Protein AF-A0A147J3V3-F1 (afdb_monomer_lite)

Organism: NCBI:txid33051

Structure (mmCIF, N/CA/C/O backbone):
data_AF-A0A147J3V3-F1
#
_entry.id   AF-A0A147J3V3-F1
#
loop_
_atom_site.group_PDB
_atom_site.id
_atom_site.type_symbol
_atom_site.label_atom_id
_atom_site.label_alt_id
_atom_site.label_comp_id
_atom_site.label_asym_id
_atom_site.label_entity_id
_atom_site.label_seq_id
_atom_site.pdbx_PDB_ins_code
_atom_site.Cartn_x
_atom_site.Cartn_y
_atom_site.Cartn_z
_atom_site.occupancy
_atom_site.B_iso_or_equiv
_atom_site.auth_seq_id
_atom_site.auth_comp_id
_atom_site.auth_asym_id
_atom_site.auth_atom_id
_atom_site.pdbx_PDB_model_num
ATOM 1 N N . ARG A 1 1 ? 21.526 4.584 4.821 1.00 55.31 1 ARG A N 1
ATOM 2 C CA . ARG A 1 1 ? 20.528 4.905 5.874 1.00 55.31 1 ARG A CA 1
ATOM 3 C C . ARG A 1 1 ? 19.419 3.866 5.780 1.00 55.31 1 ARG A C 1
ATOM 5 O O . ARG A 1 1 ? 19.030 3.555 4.663 1.00 55.31 1 ARG A O 1
ATOM 12 N N . GLY A 1 2 ? 19.002 3.272 6.900 1.00 77.06 2 GLY A N 1
ATOM 13 C CA . GLY A 1 2 ? 17.952 2.247 6.913 1.00 77.06 2 GLY A CA 1
ATOM 14 C C . GLY A 1 2 ? 16.556 2.824 6.667 1.00 77.06 2 GLY A C 1
ATOM 15 O O . GLY A 1 2 ? 16.383 4.042 6.602 1.00 77.06 2 GLY A O 1
ATOM 16 N N . LYS A 1 3 ? 15.570 1.935 6.540 1.00 84.56 3 LYS A N 1
ATOM 17 C CA . LYS A 1 3 ? 14.151 2.286 6.442 1.00 84.56 3 LYS A CA 1
ATOM 18 C C . LYS A 1 3 ? 13.691 3.024 7.711 1.00 84.56 3 LYS A C 1
ATOM 20 O O . LYS A 1 3 ? 13.882 2.474 8.796 1.00 84.56 3 LYS A O 1
ATOM 25 N N . PRO A 1 4 ? 13.110 4.236 7.613 1.00 90.75 4 PRO A N 1
ATOM 26 C CA . PRO A 1 4 ? 12.538 4.922 8.766 1.00 90.75 4 PRO A CA 1
ATOM 27 C C . PRO A 1 4 ? 11.414 4.094 9.396 1.00 90.75 4 PRO A C 1
ATOM 29 O O . PRO A 1 4 ? 10.692 3.382 8.697 1.00 90.75 4 PRO A O 1
ATOM 32 N N . ALA A 1 5 ? 11.254 4.203 10.712 1.00 92.31 5 ALA A N 1
ATOM 33 C CA . ALA A 1 5 ? 10.098 3.654 11.412 1.00 92.31 5 ALA A CA 1
ATOM 34 C C . ALA A 1 5 ? 8.903 4.615 11.303 1.00 92.31 5 ALA A C 1
ATOM 36 O O . ALA A 1 5 ? 9.095 5.829 11.205 1.00 92.31 5 ALA A O 1
ATOM 37 N N . PHE A 1 6 ? 7.672 4.097 11.379 1.00 96.38 6 PHE A N 1
ATOM 38 C CA . PHE A 1 6 ? 6.506 4.964 11.577 1.00 96.38 6 PHE A CA 1
ATOM 39 C C . PHE A 1 6 ? 6.550 5.619 12.959 1.00 96.38 6 PHE A C 1
ATOM 41 O O . PHE A 1 6 ? 6.249 6.802 13.079 1.00 96.38 6 PHE A O 1
ATOM 48 N N . GLY A 1 7 ? 6.955 4.882 13.999 1.00 96.06 7 GLY A N 1
ATOM 49 C CA . GLY A 1 7 ? 7.097 5.437 15.350 1.00 96.06 7 GLY A CA 1
ATOM 50 C C . GLY A 1 7 ? 5.782 5.984 15.917 1.00 96.06 7 GLY A C 1
ATOM 51 O O . GLY A 1 7 ? 5.792 6.967 16.653 1.00 96.06 7 GLY A O 1
ATOM 52 N N . LEU A 1 8 ? 4.653 5.389 15.525 1.00 97.56 8 LEU A N 1
ATOM 53 C CA . LEU A 1 8 ? 3.316 5.731 16.006 1.00 97.56 8 LEU A CA 1
ATOM 54 C C . LEU A 1 8 ? 2.955 4.766 17.132 1.00 97.56 8 LEU A C 1
ATOM 56 O O . LEU A 1 8 ? 2.393 3.707 16.882 1.00 97.56 8 LEU A O 1
ATOM 60 N N . THR A 1 9 ? 3.342 5.107 18.359 1.00 97.81 9 THR A N 1
ATOM 61 C CA . THR A 1 9 ? 3.128 4.254 19.543 1.00 97.81 9 THR A CA 1
ATOM 62 C C . THR A 1 9 ? 1.826 4.555 20.278 1.00 97.81 9 THR A C 1
ATOM 64 O O . THR A 1 9 ? 1.444 3.812 21.178 1.00 97.81 9 THR A O 1
ATOM 67 N N . LYS A 1 10 ? 1.143 5.646 19.914 1.00 97.81 10 LYS A N 1
ATOM 68 C CA . LYS A 1 10 ? -0.110 6.084 20.528 1.00 97.81 10 LYS A CA 1
ATOM 69 C C . LYS A 1 10 ? -0.934 6.980 19.609 1.00 97.81 10 LYS A C 1
ATOM 71 O O . LYS A 1 10 ? -0.406 7.567 18.666 1.00 97.81 10 LYS A O 1
ATOM 76 N N . THR A 1 11 ? -2.218 7.113 19.918 1.00 97.94 11 THR A N 1
ATOM 77 C CA . THR A 1 11 ? -3.147 8.070 19.303 1.00 97.94 11 THR A CA 1
ATOM 78 C C . THR A 1 11 ? -4.136 8.609 20.347 1.00 97.94 11 THR A C 1
ATOM 80 O O . THR A 1 11 ? -4.094 8.195 21.504 1.00 97.94 11 THR A O 1
ATOM 83 N N . GLN A 1 12 ? -4.997 9.549 19.957 1.00 96.69 12 GLN A N 1
ATOM 84 C CA . GLN A 1 12 ? -6.052 10.119 20.801 1.00 96.69 12 GLN A CA 1
ATOM 85 C C . GLN A 1 12 ? -7.424 9.710 20.261 1.00 96.69 12 GLN A C 1
ATOM 87 O O . GLN A 1 12 ? -7.708 9.942 19.087 1.00 96.69 12 GLN A O 1
ATOM 92 N N . ILE A 1 13 ? -8.271 9.131 21.112 1.00 94.50 13 ILE A N 1
ATOM 93 C CA . ILE A 1 13 ? -9.643 8.715 20.781 1.00 94.50 13 ILE A CA 1
ATOM 94 C C . ILE A 1 13 ? -10.549 9.185 21.913 1.00 94.50 13 ILE A C 1
ATOM 96 O O . ILE A 1 13 ? -10.276 8.898 23.076 1.00 94.50 13 ILE A O 1
ATOM 100 N N . ASP A 1 14 ? -11.579 9.969 21.588 1.00 90.69 14 ASP A N 1
ATOM 101 C CA . ASP A 1 14 ? -12.519 10.548 22.562 1.00 90.69 14 ASP A CA 1
ATOM 102 C C . ASP A 1 14 ? -11.831 11.239 23.758 1.00 90.69 14 ASP A C 1
ATOM 104 O O . ASP A 1 14 ? -12.259 11.149 24.909 1.00 90.69 14 ASP A O 1
ATOM 108 N N . GLY A 1 15 ? -10.711 11.920 23.484 1.00 91.81 15 GLY A N 1
ATOM 109 C CA . GLY A 1 15 ? -9.914 12.634 24.486 1.00 91.81 15 GLY A CA 1
ATOM 110 C C . GLY A 1 15 ? -9.038 11.749 25.380 1.00 91.81 15 GLY A C 1
ATOM 111 O O . GLY A 1 15 ? -8.464 12.258 26.343 1.00 91.81 15 GLY A O 1
ATOM 112 N N . ARG A 1 16 ? -8.924 10.447 25.090 1.00 94.62 16 ARG A N 1
ATOM 113 C CA . ARG A 1 16 ? -8.060 9.501 25.807 1.00 94.62 16 ARG A CA 1
ATOM 114 C C . ARG A 1 16 ? -6.906 9.031 24.936 1.00 94.62 16 ARG A C 1
ATOM 116 O O . ARG A 1 16 ? -7.079 8.708 23.760 1.00 94.62 16 ARG A O 1
ATOM 123 N N . GLU A 1 17 ? -5.739 8.930 25.562 1.00 97.50 17 GLU A N 1
ATOM 124 C CA . GLU A 1 17 ? -4.557 8.355 24.937 1.00 97.50 17 GLU A CA 1
ATOM 125 C C . GLU A 1 17 ? -4.702 6.833 24.863 1.00 97.50 17 GLU A C 1
ATOM 127 O O . GLU A 1 17 ? -4.966 6.177 25.870 1.00 97.50 17 GLU A O 1
ATOM 132 N N . VAL A 1 18 ? -4.528 6.285 23.663 1.00 97.81 18 VAL A N 1
ATOM 133 C CA . VAL A 1 18 ? -4.630 4.851 23.376 1.00 97.81 18 VAL A CA 1
ATOM 134 C C . VAL A 1 18 ? -3.327 4.377 22.749 1.00 97.81 18 VAL A C 1
ATOM 136 O O . VAL A 1 18 ? -2.808 5.023 21.834 1.00 97.81 18 VAL A O 1
ATOM 139 N N . ALA A 1 19 ? -2.798 3.250 23.227 1.00 98.19 19 ALA A N 1
ATOM 140 C CA . ALA A 1 19 ? -1.592 2.642 22.677 1.00 98.19 19 ALA A CA 1
ATOM 141 C C . ALA A 1 19 ? -1.834 2.108 21.256 1.00 98.19 19 ALA A C 1
ATOM 143 O O . ALA A 1 19 ? -2.908 1.597 20.930 1.00 98.19 19 ALA A O 1
ATOM 144 N N . VAL A 1 20 ? -0.819 2.236 20.402 1.00 98.44 20 VAL A N 1
ATOM 145 C CA . VAL A 1 20 ? -0.841 1.780 19.009 1.00 98.44 20 VAL A CA 1
ATOM 146 C C . VAL A 1 20 ? 0.290 0.786 18.788 1.00 98.44 20 VAL A C 1
ATOM 148 O O . VAL A 1 20 ? 1.451 1.071 19.084 1.00 98.44 20 VAL A O 1
ATOM 151 N N . HIS A 1 21 ? -0.054 -0.369 18.226 1.00 97.88 21 HIS A N 1
ATOM 152 C CA . HIS A 1 21 ? 0.880 -1.432 17.883 1.00 97.88 21 HIS A CA 1
ATOM 153 C C . HIS A 1 21 ? 0.981 -1.572 16.364 1.00 97.88 21 HIS A C 1
ATOM 155 O O . HIS A 1 21 ? -0.022 -1.778 15.681 1.00 97.88 21 HIS A O 1
ATOM 161 N N . GLU A 1 22 ? 2.202 -1.457 15.838 1.00 97.69 22 GLU A N 1
ATOM 162 C CA . GLU A 1 22 ? 2.505 -1.751 14.437 1.00 97.69 22 GLU A CA 1
ATOM 163 C C . GLU A 1 22 ? 2.711 -3.262 14.272 1.00 97.69 22 GLU A C 1
ATOM 165 O O . GLU A 1 22 ? 3.624 -3.848 14.853 1.00 97.69 22 GLU A O 1
ATOM 170 N N . GLU A 1 23 ? 1.868 -3.889 13.460 1.00 98.00 23 GLU A N 1
ATOM 171 C CA . GLU A 1 23 ? 1.852 -5.328 13.211 1.00 98.00 23 GLU A CA 1
ATOM 172 C C . GLU A 1 23 ? 2.003 -5.593 11.713 1.00 98.00 23 GLU A C 1
ATOM 174 O O . GLU A 1 23 ? 1.558 -4.806 10.880 1.00 98.00 23 GLU A O 1
ATOM 179 N N . ILE A 1 24 ? 2.626 -6.712 11.348 1.00 98.38 24 ILE A N 1
ATOM 180 C CA . ILE A 1 24 ? 2.648 -7.177 9.959 1.00 98.38 24 ILE A CA 1
ATOM 181 C C . ILE A 1 24 ? 1.658 -8.324 9.862 1.00 98.38 24 ILE A C 1
ATOM 183 O O . ILE A 1 24 ? 1.908 -9.381 10.434 1.00 98.38 24 ILE A O 1
ATOM 187 N N . VAL A 1 25 ? 0.562 -8.098 9.146 1.00 98.44 25 VAL A N 1
ATOM 188 C CA . VAL A 1 25 ? -0.545 -9.060 9.055 1.00 98.44 25 VAL A CA 1
ATOM 189 C C . VAL A 1 25 ? -0.421 -9.969 7.835 1.00 98.44 25 VAL A C 1
ATOM 191 O O . VAL A 1 25 ? -0.777 -11.133 7.910 1.00 98.44 25 VAL A O 1
ATOM 194 N N . LEU A 1 26 ? 0.212 -9.495 6.757 1.00 98.69 26 LEU A N 1
ATOM 195 C CA . LEU A 1 26 ? 0.514 -10.315 5.584 1.00 98.69 26 LEU A CA 1
ATOM 196 C C . LEU A 1 26 ? 1.882 -9.950 5.010 1.00 98.69 26 LEU A C 1
ATOM 198 O O . LEU A 1 26 ? 2.228 -8.774 4.876 1.00 98.69 26 LEU A O 1
ATOM 202 N N . ARG A 1 27 ? 2.680 -10.965 4.672 1.00 98.12 27 ARG A N 1
ATOM 203 C CA . ARG A 1 27 ? 3.977 -10.816 4.003 1.00 98.12 27 ARG A CA 1
ATOM 204 C C . ARG A 1 27 ? 3.941 -11.528 2.664 1.00 98.12 27 ARG A C 1
ATOM 206 O O . ARG A 1 27 ? 3.691 -12.726 2.614 1.00 98.12 27 ARG A O 1
ATOM 213 N N . LYS A 1 28 ? 4.270 -10.792 1.610 1.00 97.44 28 LYS A N 1
ATOM 214 C CA . LYS A 1 28 ? 4.517 -11.309 0.268 1.00 97.44 28 LYS A CA 1
ATOM 215 C C . LYS A 1 28 ? 5.923 -10.867 -0.183 1.00 97.44 28 LYS A C 1
ATOM 217 O O . LYS A 1 28 ? 6.498 -9.966 0.439 1.00 97.44 28 LYS A O 1
ATOM 222 N N . PRO A 1 29 ? 6.511 -11.472 -1.229 1.00 96.31 29 PRO A N 1
ATOM 223 C CA . PRO A 1 29 ? 7.881 -11.146 -1.628 1.00 96.31 29 PRO A CA 1
ATOM 224 C C . PRO A 1 29 ? 8.140 -9.658 -1.915 1.00 96.31 29 PRO A C 1
ATOM 226 O O . PRO A 1 29 ? 9.095 -9.077 -1.394 1.00 96.31 29 PRO A O 1
ATOM 229 N N . PHE A 1 30 ? 7.250 -9.005 -2.669 1.00 95.94 30 PHE A N 1
ATOM 230 C CA . PHE A 1 30 ? 7.434 -7.611 -3.101 1.00 95.94 30 PHE A CA 1
ATOM 231 C C . PHE A 1 30 ? 6.870 -6.572 -2.131 1.00 95.94 30 PHE A C 1
ATOM 233 O O . PHE A 1 30 ? 7.086 -5.372 -2.299 1.00 95.94 30 PHE A O 1
ATOM 240 N N . GLY A 1 31 ? 6.170 -6.998 -1.085 1.00 95.38 31 GLY A N 1
ATOM 241 C CA . GLY A 1 31 ? 5.523 -6.076 -0.169 1.00 95.38 31 GLY A CA 1
ATOM 242 C C . GLY A 1 31 ? 4.826 -6.778 0.978 1.00 95.38 31 GLY A C 1
ATOM 243 O O . GLY A 1 31 ? 4.544 -7.972 0.948 1.00 95.38 31 GLY A O 1
ATOM 244 N N . GLN A 1 32 ? 4.548 -6.014 2.018 1.00 97.62 32 GLN A N 1
ATOM 245 C CA . GLN A 1 32 ? 3.860 -6.499 3.203 1.00 97.62 32 GLN A CA 1
ATOM 246 C C . GLN A 1 32 ? 2.743 -5.537 3.589 1.00 97.62 32 GLN A C 1
ATOM 248 O O . GLN A 1 32 ? 2.832 -4.333 3.340 1.00 97.62 32 GLN A O 1
ATOM 253 N N . LEU A 1 33 ? 1.717 -6.071 4.236 1.00 98.69 33 LEU A N 1
ATOM 254 C CA . LEU A 1 33 ? 0.631 -5.299 4.805 1.00 98.69 33 LEU A CA 1
ATOM 255 C C . LEU A 1 33 ? 0.913 -5.051 6.282 1.00 98.69 33 LEU A C 1
ATOM 257 O O . LEU A 1 33 ? 1.080 -5.991 7.065 1.00 98.69 33 LEU A O 1
ATOM 261 N N . LYS A 1 34 ? 0.977 -3.776 6.658 1.00 98.56 34 LYS A N 1
ATOM 262 C CA . LYS A 1 34 ? 1.102 -3.359 8.053 1.00 98.56 34 LYS A CA 1
ATOM 263 C C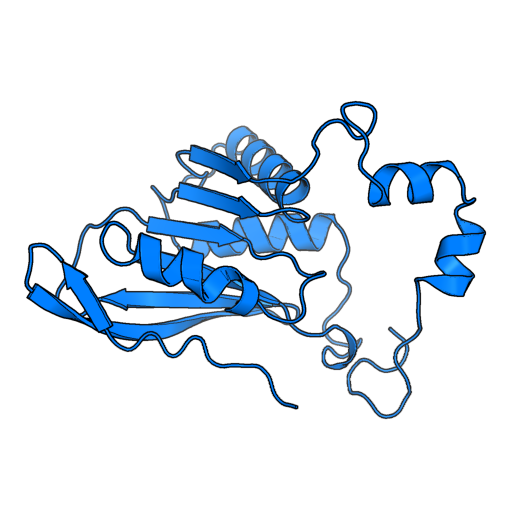 . LYS A 1 34 ? -0.250 -2.928 8.593 1.00 98.56 34 LYS A C 1
ATOM 265 O O . LYS A 1 34 ? -0.963 -2.221 7.893 1.00 98.56 34 LYS A O 1
ATOM 270 N N . ARG A 1 35 ? -0.560 -3.301 9.831 1.00 98.62 35 ARG A N 1
ATOM 271 C CA . ARG A 1 35 ? -1.734 -2.876 10.601 1.00 98.62 35 ARG A CA 1
ATOM 272 C C . ARG A 1 35 ? -1.273 -2.026 11.780 1.00 98.62 35 ARG A C 1
ATOM 274 O O . ARG A 1 35 ? -0.289 -2.361 12.431 1.00 98.62 35 ARG A O 1
ATOM 281 N N . PHE A 1 36 ? -2.002 -0.958 12.073 1.00 98.38 36 PHE A N 1
ATOM 282 C CA . PHE A 1 36 ? -1.835 -0.169 13.291 1.00 98.38 36 PHE A CA 1
ATOM 283 C C . PHE A 1 36 ? -3.006 -0.452 14.229 1.00 98.38 36 PHE A C 1
ATOM 285 O O . PHE A 1 36 ? -4.048 0.205 14.164 1.00 98.38 36 PHE A O 1
ATOM 292 N N . ARG A 1 37 ? -2.841 -1.467 15.082 1.00 96.75 37 ARG A N 1
ATOM 293 C CA . ARG A 1 37 ? -3.860 -1.889 16.046 1.00 96.75 37 ARG A CA 1
ATOM 294 C C . ARG A 1 37 ? -3.891 -0.912 17.216 1.00 96.75 37 ARG A C 1
ATOM 296 O O . ARG A 1 37 ? -2.850 -0.605 17.790 1.00 96.75 37 ARG A O 1
ATOM 303 N N . ARG A 1 38 ? -5.083 -0.442 17.579 1.00 97.06 38 ARG A N 1
ATOM 304 C CA . ARG A 1 38 ? -5.314 0.451 18.726 1.00 97.06 38 ARG A CA 1
ATOM 305 C C . ARG A 1 38 ? -5.799 -0.396 19.899 1.00 97.06 38 ARG A C 1
ATOM 307 O O . ARG A 1 38 ? -6.736 -1.174 19.740 1.00 97.06 38 ARG A O 1
ATOM 314 N N . GLU A 1 39 ? -5.122 -0.318 21.039 1.00 96.38 39 GLU A N 1
ATOM 315 C CA . GLU A 1 39 ? -5.402 -1.189 22.184 1.00 96.38 39 GLU A CA 1
ATOM 316 C C . GLU A 1 39 ? -6.795 -0.920 22.776 1.00 96.38 39 GLU A C 1
ATOM 318 O O . GLU A 1 39 ? -7.143 0.220 23.070 1.00 96.38 39 GLU A O 1
ATOM 323 N N . GLY A 1 40 ? -7.605 -1.972 22.933 1.00 94.06 40 GLY A N 1
ATOM 324 C CA . GLY A 1 40 ? -8.956 -1.872 23.499 1.00 94.06 40 GLY A CA 1
ATOM 325 C C . GLY A 1 40 ? -9.994 -1.182 22.604 1.00 94.06 40 GLY A C 1
ATOM 326 O O . GLY A 1 40 ? -11.070 -0.847 23.092 1.00 94.06 40 GLY A O 1
ATOM 327 N N . VAL A 1 41 ? -9.689 -0.954 21.321 1.00 93.75 41 VAL A N 1
ATOM 328 C CA . VAL A 1 41 ? -10.604 -0.329 20.354 1.00 93.75 41 VAL A CA 1
ATOM 329 C C . VAL A 1 41 ? -10.978 -1.340 19.281 1.00 93.75 41 VAL A C 1
ATOM 331 O O . VAL A 1 41 ? -10.139 -1.738 18.472 1.00 93.75 41 VAL A O 1
ATOM 334 N N . GLU A 1 42 ? -12.252 -1.709 19.250 1.00 89.69 42 GLU A N 1
ATOM 335 C CA . GLU A 1 42 ? -12.816 -2.672 18.303 1.00 89.69 42 GLU A CA 1
ATOM 336 C C . GLU A 1 42 ? -13.805 -1.985 17.342 1.00 89.69 42 GLU A C 1
ATOM 338 O O . GLU A 1 42 ? -14.031 -0.775 17.426 1.00 89.69 42 GLU A O 1
ATOM 343 N N . ASP A 1 43 ? -14.318 -2.735 16.362 1.00 88.81 43 ASP A N 1
ATOM 344 C CA . ASP A 1 43 ? -15.407 -2.352 15.440 1.00 88.81 43 ASP A CA 1
ATOM 345 C C . ASP A 1 43 ? -15.259 -1.030 14.669 1.00 88.81 43 ASP A C 1
ATOM 347 O O . ASP A 1 43 ? -16.212 -0.488 14.106 1.00 88.81 43 ASP A O 1
ATOM 351 N N . SER A 1 44 ? -14.044 -0.498 14.587 1.00 93.94 44 SER A N 1
ATOM 352 C CA . SER A 1 44 ? -13.787 0.710 13.813 1.00 93.94 44 SER A CA 1
ATOM 353 C C . SER A 1 44 ? -13.762 0.429 12.311 1.00 93.94 44 SER A C 1
ATOM 355 O O . SER A 1 44 ? -13.354 -0.659 11.891 1.00 93.94 44 SER A O 1
ATOM 357 N N . PRO A 1 45 ? -14.086 1.429 11.471 1.00 97.25 45 PRO A N 1
ATOM 358 C CA . PRO A 1 45 ? -13.879 1.324 10.034 1.00 97.25 45 PRO A CA 1
ATOM 359 C C . PRO A 1 45 ? -12.431 0.944 9.713 1.00 97.25 45 PRO A C 1
ATOM 361 O O . PRO A 1 45 ? -11.487 1.531 10.250 1.00 97.25 45 PRO A O 1
ATOM 364 N N . LYS A 1 46 ? -12.259 -0.032 8.820 1.00 98.62 46 LYS A N 1
ATOM 365 C CA . LYS A 1 46 ? -10.947 -0.465 8.333 1.00 98.62 46 LYS A CA 1
ATOM 366 C C . LYS A 1 46 ? -10.563 0.369 7.120 1.00 98.62 46 LYS A C 1
ATOM 368 O O . LYS A 1 46 ? -11.373 0.538 6.208 1.00 98.62 46 LYS A O 1
ATOM 373 N N . LEU A 1 47 ? -9.333 0.865 7.090 1.00 98.75 47 LEU A N 1
ATOM 374 C CA . LEU A 1 47 ? -8.816 1.669 5.987 1.00 98.75 47 LEU A CA 1
ATOM 375 C C . LEU A 1 47 ? -7.506 1.085 5.469 1.00 98.75 47 LEU A C 1
ATOM 377 O O . LEU A 1 47 ? -6.509 1.098 6.184 1.00 98.75 47 LEU A O 1
ATOM 381 N N . LEU A 1 48 ? -7.491 0.659 4.210 1.00 98.88 48 LEU A N 1
ATOM 382 C CA . LEU A 1 48 ? -6.267 0.390 3.467 1.00 98.88 48 LEU A CA 1
ATOM 383 C C . LEU A 1 48 ? -5.731 1.689 2.864 1.00 98.88 48 LEU A C 1
ATOM 385 O O . LEU A 1 48 ? -6.381 2.311 2.028 1.00 98.88 48 LEU A O 1
ATOM 389 N N . ILE A 1 49 ? -4.517 2.068 3.238 1.00 98.69 49 ILE A N 1
ATOM 390 C CA . ILE A 1 49 ? -3.728 3.095 2.567 1.00 98.69 49 ILE A CA 1
ATOM 391 C C . ILE A 1 49 ? -2.743 2.391 1.635 1.00 98.69 49 ILE A C 1
ATOM 393 O O . ILE A 1 49 ? -1.868 1.649 2.080 1.00 98.69 49 ILE A O 1
ATOM 397 N N . VAL A 1 50 ? -2.849 2.637 0.335 1.00 98.31 50 VAL A N 1
ATOM 398 C CA . VAL A 1 50 ? -1.893 2.110 -0.640 1.00 98.31 50 VAL A CA 1
ATOM 399 C C . VAL A 1 50 ? -0.843 3.181 -0.901 1.00 98.31 50 VAL A C 1
ATOM 401 O O . VAL A 1 50 ? -1.113 4.212 -1.522 1.00 98.31 50 VAL A O 1
ATOM 404 N N . ALA A 1 51 ? 0.351 2.956 -0.355 1.00 96.44 51 ALA A N 1
ATOM 405 C CA . ALA A 1 51 ? 1.496 3.843 -0.510 1.00 96.44 51 ALA A CA 1
ATOM 406 C C . ALA A 1 51 ? 2.159 3.648 -1.885 1.00 96.44 51 ALA A C 1
ATOM 408 O O . ALA A 1 51 ? 2.198 2.520 -2.382 1.00 96.44 51 ALA A O 1
ATOM 409 N N . PRO A 1 52 ? 2.718 4.706 -2.503 1.00 93.06 52 PRO A N 1
ATOM 410 C CA . PRO A 1 52 ? 3.439 4.577 -3.765 1.00 93.06 52 PRO A CA 1
ATOM 411 C C . PRO A 1 52 ? 4.693 3.717 -3.593 1.00 93.06 52 PRO A C 1
ATOM 413 O O . PRO A 1 52 ? 5.441 3.882 -2.629 1.00 93.06 52 PRO A O 1
ATOM 416 N N . MET A 1 53 ? 4.954 2.844 -4.566 1.00 88.50 53 MET A N 1
ATOM 417 C CA . MET A 1 53 ? 6.186 2.055 -4.626 1.00 88.50 53 MET A CA 1
ATOM 418 C C . MET A 1 53 ? 7.383 2.915 -5.043 1.00 88.50 53 MET A C 1
ATOM 420 O O . MET A 1 53 ? 8.498 2.696 -4.585 1.00 88.50 53 MET A O 1
ATOM 424 N N . SER A 1 54 ? 7.143 3.933 -5.876 1.00 73.81 54 SER A N 1
ATOM 425 C CA . SER A 1 54 ? 8.163 4.895 -6.316 1.00 73.81 54 SER A CA 1
ATOM 426 C C . SER A 1 54 ? 8.639 5.848 -5.208 1.00 73.81 54 SER A C 1
ATOM 428 O O . SER A 1 54 ? 9.607 6.584 -5.395 1.00 73.81 54 SER A O 1
ATOM 430 N N . GLY A 1 55 ? 7.981 5.846 -4.043 1.00 62.41 55 GLY A N 1
ATOM 431 C CA . GLY A 1 55 ? 8.425 6.556 -2.849 1.00 62.41 55 GLY A CA 1
ATOM 432 C C . GLY A 1 55 ? 9.343 5.672 -2.010 1.00 62.41 55 GLY A C 1
ATOM 433 O O . GLY A 1 55 ? 9.052 4.500 -1.820 1.00 62.41 55 GLY A O 1
ATOM 434 N N . HIS A 1 56 ? 10.428 6.240 -1.470 1.00 71.69 56 HIS A N 1
ATOM 435 C CA . HIS A 1 56 ? 11.445 5.511 -0.693 1.00 71.69 56 HIS A CA 1
ATOM 436 C C . HIS A 1 56 ? 10.862 4.424 0.230 1.00 71.69 56 HIS A C 1
ATOM 438 O O . HIS A 1 56 ? 11.311 3.284 0.188 1.00 71.69 56 HIS A O 1
ATOM 444 N N . TYR A 1 57 ? 9.878 4.784 1.064 1.00 88.31 57 TYR A N 1
ATOM 445 C CA . TYR A 1 57 ? 9.233 3.890 2.027 1.00 88.31 57 TYR A CA 1
ATOM 446 C C . TYR A 1 57 ? 7.802 4.355 2.329 1.00 88.31 57 TYR A C 1
ATOM 448 O O . TYR A 1 57 ? 7.513 5.552 2.252 1.00 88.31 57 TYR A O 1
ATOM 456 N N . ALA A 1 58 ? 6.939 3.444 2.798 1.00 93.38 58 ALA A N 1
ATOM 457 C CA . ALA A 1 58 ? 5.567 3.768 3.209 1.00 93.38 58 ALA A CA 1
ATOM 458 C C . ALA A 1 58 ? 5.484 4.855 4.300 1.00 93.38 58 ALA A C 1
ATOM 460 O O . ALA A 1 58 ? 4.471 5.542 4.426 1.00 93.38 58 ALA A O 1
ATOM 461 N N . THR A 1 59 ? 6.571 5.084 5.046 1.00 93.31 59 THR A N 1
ATOM 462 C CA . THR A 1 59 ? 6.686 6.174 6.027 1.00 93.31 59 THR A CA 1
ATOM 463 C C . THR A 1 59 ? 6.587 7.572 5.425 1.00 93.31 59 THR A C 1
ATOM 465 O O . THR A 1 59 ? 6.390 8.523 6.176 1.00 93.31 59 THR A O 1
ATOM 468 N N . LEU A 1 60 ? 6.669 7.727 4.097 1.00 92.75 60 LEU A N 1
ATOM 469 C CA . LEU A 1 60 ? 6.278 8.975 3.430 1.00 92.75 60 LEU A CA 1
ATOM 470 C C . LEU A 1 60 ? 4.849 9.391 3.822 1.00 92.75 60 LEU A C 1
ATOM 472 O O . LEU A 1 60 ? 4.570 10.573 3.986 1.00 92.75 60 LEU A O 1
ATOM 476 N N . LEU A 1 61 ? 3.967 8.412 4.037 1.00 95.56 61 LEU A N 1
ATOM 477 C CA . LEU A 1 61 ? 2.584 8.617 4.459 1.00 95.56 61 LEU A CA 1
ATOM 478 C C . LEU A 1 61 ? 2.398 8.498 5.978 1.00 95.56 61 LEU A C 1
ATOM 480 O O . LEU A 1 61 ? 1.268 8.358 6.439 1.00 95.56 61 LEU A O 1
ATOM 484 N N . ARG A 1 62 ? 3.472 8.585 6.782 1.00 96.62 62 ARG A N 1
ATOM 485 C CA . ARG A 1 62 ? 3.379 8.526 8.253 1.00 96.62 62 ARG A CA 1
ATOM 486 C C . ARG A 1 62 ? 2.360 9.533 8.792 1.00 96.62 62 ARG A C 1
ATOM 488 O O . ARG A 1 62 ? 1.547 9.162 9.629 1.00 96.62 62 ARG A O 1
ATOM 495 N N . GLY A 1 63 ? 2.382 10.776 8.304 1.00 96.75 63 GLY A N 1
ATOM 496 C CA . GLY A 1 63 ? 1.435 11.813 8.736 1.00 96.75 63 GLY A CA 1
ATOM 497 C C . GLY A 1 63 ? -0.019 11.497 8.366 1.00 96.75 63 GLY A C 1
ATOM 498 O O . GLY A 1 63 ? -0.928 11.799 9.136 1.00 96.75 63 GLY A O 1
ATOM 499 N N . THR A 1 64 ? -0.243 10.835 7.226 1.00 96.56 64 THR A N 1
ATOM 500 C CA . THR A 1 64 ? -1.573 10.349 6.834 1.00 96.56 64 THR A CA 1
ATOM 501 C C . THR A 1 64 ? -2.037 9.241 7.772 1.00 96.56 64 THR A C 1
ATOM 503 O O . THR A 1 64 ? -3.149 9.322 8.280 1.00 96.56 64 THR A O 1
ATOM 506 N N . VAL A 1 65 ? -1.184 8.251 8.065 1.00 98.19 65 VAL A N 1
ATOM 507 C CA . VAL A 1 65 ? -1.499 7.190 9.038 1.00 98.19 65 VAL A CA 1
ATOM 508 C C . VAL A 1 65 ? -1.852 7.811 10.389 1.00 98.19 65 VAL A C 1
ATOM 510 O O . VAL A 1 65 ? -2.941 7.571 10.897 1.00 98.19 65 VAL A O 1
ATOM 513 N N . GLU A 1 66 ? -0.985 8.674 10.925 1.00 98.19 66 GLU A N 1
ATOM 514 C CA . GLU A 1 66 ? -1.161 9.343 12.222 1.00 98.19 66 GLU A CA 1
ATOM 515 C C . GLU A 1 66 ? -2.502 10.075 12.333 1.00 98.19 66 GLU A C 1
ATOM 517 O O . GLU A 1 66 ? -3.173 9.984 13.359 1.00 98.19 66 GLU A O 1
ATOM 522 N N . ARG A 1 67 ? -2.923 10.752 11.259 1.00 97.38 67 ARG A N 1
ATOM 523 C CA . ARG A 1 67 ? -4.188 11.492 11.215 1.00 97.38 67 ARG A CA 1
ATOM 524 C C . ARG A 1 67 ? -5.424 10.600 11.104 1.00 97.38 67 ARG A C 1
ATOM 526 O O . ARG A 1 67 ? -6.493 11.033 11.519 1.00 97.38 67 ARG A O 1
ATOM 533 N N . MET A 1 68 ? -5.292 9.389 10.564 1.00 97.62 68 MET A N 1
ATOM 534 C CA . MET A 1 68 ? -6.410 8.448 10.422 1.00 97.62 68 MET A CA 1
ATOM 535 C C . MET A 1 68 ? -6.601 7.548 11.649 1.00 97.62 68 MET A C 1
ATOM 537 O O . MET A 1 68 ? -7.716 7.080 11.877 1.00 97.62 68 MET A O 1
ATOM 541 N N . LEU A 1 69 ? -5.561 7.344 12.468 1.00 97.81 69 LEU A N 1
ATOM 542 C CA . LEU A 1 69 ? -5.630 6.513 13.680 1.00 97.81 69 LEU A CA 1
ATOM 543 C C . LEU A 1 69 ? -6.779 6.868 14.647 1.00 97.81 69 LEU A C 1
ATOM 545 O O . LEU A 1 69 ? -7.368 5.937 15.195 1.00 97.81 69 LEU A O 1
ATOM 549 N N . PRO A 1 70 ? -7.161 8.143 14.860 1.00 96.94 70 PRO A N 1
ATOM 550 C CA . PRO A 1 70 ? -8.303 8.462 15.716 1.00 96.94 70 PRO A CA 1
ATOM 551 C C . PRO A 1 70 ? -9.635 7.873 15.230 1.00 96.94 70 PRO A C 1
ATOM 553 O O . PRO A 1 70 ? -10.499 7.563 16.041 1.00 96.94 70 PRO A O 1
ATOM 556 N N . SER A 1 71 ? -9.813 7.702 13.916 1.00 95.56 71 SER A N 1
ATOM 557 C CA . SER A 1 71 ? -11.119 7.392 13.312 1.00 95.56 71 SER A CA 1
ATOM 558 C C . SER A 1 71 ? -11.207 6.003 12.686 1.00 95.56 71 SER A C 1
ATOM 560 O O . SER A 1 71 ? -12.309 5.499 12.478 1.00 95.56 71 SER A O 1
ATOM 562 N N . CYS A 1 72 ? -10.077 5.377 12.359 1.00 96.69 72 CYS A N 1
ATOM 563 C CA . CYS A 1 72 ? -10.047 4.116 11.627 1.00 96.69 72 CYS A CA 1
ATOM 564 C C . CYS A 1 72 ? -8.975 3.175 12.170 1.00 96.69 72 CYS A C 1
ATOM 566 O O . CYS A 1 72 ? -7.942 3.602 12.687 1.00 96.69 72 CYS A O 1
ATOM 568 N N . GLU A 1 73 ? -9.190 1.879 11.970 1.00 97.81 73 GLU A N 1
ATOM 569 C CA . GLU A 1 73 ? -8.096 0.923 12.008 1.00 97.81 73 GLU A CA 1
ATOM 570 C C . GLU A 1 73 ? -7.332 0.991 10.683 1.00 97.81 73 GLU A C 1
ATOM 572 O O . GLU A 1 73 ? -7.888 0.723 9.614 1.00 97.81 73 GLU A O 1
ATOM 577 N N . VAL A 1 74 ? -6.065 1.399 10.750 1.00 98.62 74 VAL A N 1
ATOM 578 C CA . VAL A 1 74 ? -5.275 1.712 9.558 1.00 98.62 74 VAL A CA 1
ATOM 579 C C . VAL A 1 74 ? -4.417 0.524 9.154 1.00 98.62 74 VAL A C 1
ATOM 581 O O . VAL A 1 74 ? -3.645 -0.010 9.952 1.00 98.62 74 VAL A O 1
ATOM 584 N N . TYR A 1 75 ? -4.505 0.187 7.877 1.00 98.81 75 TYR A N 1
ATOM 585 C CA . TYR A 1 75 ? -3.635 -0.735 7.176 1.00 98.81 75 TYR A CA 1
ATOM 586 C C . TYR A 1 75 ? -2.850 0.044 6.123 1.00 98.81 75 TYR A C 1
ATOM 588 O O . TYR A 1 75 ? -3.385 0.966 5.510 1.00 98.81 75 TYR A O 1
ATOM 596 N N . ILE A 1 76 ? -1.583 -0.290 5.896 1.00 98.69 76 ILE A N 1
ATOM 597 C CA . ILE A 1 76 ? -0.774 0.356 4.859 1.00 98.69 76 ILE A CA 1
ATOM 598 C C . ILE A 1 76 ? 0.101 -0.649 4.121 1.00 98.69 76 ILE A C 1
ATOM 600 O O . ILE A 1 76 ? 0.722 -1.521 4.738 1.00 98.69 76 ILE A O 1
ATOM 604 N N . THR A 1 77 ? 0.164 -0.514 2.797 1.00 98.38 77 THR A N 1
ATOM 605 C CA . THR A 1 77 ? 1.094 -1.293 1.975 1.00 98.38 77 THR A CA 1
ATOM 606 C C . THR A 1 77 ? 2.516 -0.805 2.190 1.00 98.38 77 THR A C 1
ATOM 608 O O . THR A 1 77 ? 2.798 0.393 2.127 1.00 98.38 77 THR A O 1
ATOM 611 N N . ASP A 1 78 ? 3.434 -1.737 2.397 1.00 96.69 78 ASP A N 1
ATOM 612 C CA . ASP A 1 78 ? 4.840 -1.440 2.595 1.00 96.69 78 ASP A CA 1
ATOM 613 C C . ASP A 1 78 ? 5.696 -2.258 1.626 1.00 96.69 78 ASP A C 1
ATOM 615 O O . ASP A 1 78 ? 6.005 -3.427 1.864 1.00 96.69 78 ASP A O 1
ATOM 619 N N . TRP A 1 79 ? 6.045 -1.630 0.502 1.00 95.81 79 TRP A N 1
ATOM 620 C CA . TRP A 1 79 ? 6.761 -2.263 -0.604 1.00 95.81 79 TRP A CA 1
ATOM 621 C C . TRP A 1 79 ? 8.229 -2.530 -0.266 1.00 95.81 79 TRP A C 1
ATOM 623 O O . TRP A 1 79 ? 8.874 -1.804 0.506 1.00 95.81 79 TRP A O 1
ATOM 633 N N . ARG A 1 80 ? 8.761 -3.608 -0.842 1.00 93.06 80 ARG A N 1
ATOM 634 C CA . ARG A 1 80 ? 10.174 -3.969 -0.767 1.00 93.06 80 ARG A CA 1
ATOM 635 C C . ARG A 1 80 ? 10.922 -3.282 -1.904 1.00 93.06 80 ARG A C 1
ATOM 637 O O . ARG A 1 80 ? 10.440 -3.219 -3.027 1.00 93.06 80 ARG A O 1
ATOM 644 N N . ASP A 1 81 ? 12.131 -2.813 -1.614 1.00 92.06 81 ASP A N 1
ATOM 645 C CA . ASP A 1 81 ? 13.072 -2.417 -2.661 1.00 92.06 81 ASP A CA 1
ATOM 646 C C . ASP A 1 81 ? 13.383 -3.644 -3.531 1.00 92.06 81 ASP A C 1
ATOM 648 O O . ASP A 1 81 ? 13.844 -4.663 -3.010 1.00 92.06 81 ASP A O 1
ATOM 652 N N . ALA A 1 82 ? 13.126 -3.547 -4.836 1.00 90.88 82 ALA A N 1
ATOM 653 C CA . ALA A 1 82 ? 13.267 -4.650 -5.780 1.00 90.88 82 ALA A CA 1
ATOM 654 C C . ALA A 1 82 ? 14.683 -5.250 -5.789 1.00 90.88 82 ALA A C 1
ATOM 656 O O . ALA A 1 82 ? 14.835 -6.451 -6.010 1.00 90.88 82 ALA A O 1
ATOM 657 N N . LYS A 1 83 ? 15.719 -4.467 -5.444 1.00 92.81 83 LYS A N 1
ATOM 658 C CA . LYS A 1 83 ? 17.085 -4.998 -5.319 1.00 92.81 83 LYS A CA 1
ATOM 659 C C . LYS A 1 83 ? 17.223 -6.039 -4.209 1.00 92.81 83 LYS A C 1
ATOM 661 O O . LYS A 1 83 ? 18.164 -6.820 -4.207 1.00 92.81 83 LYS A O 1
ATOM 666 N N . LEU A 1 84 ? 16.319 -6.039 -3.234 1.00 93.38 84 LEU A N 1
ATOM 667 C CA . LEU A 1 84 ? 16.307 -6.983 -2.120 1.00 93.38 84 LEU A CA 1
ATOM 668 C C . LEU A 1 84 ? 15.380 -8.182 -2.368 1.00 93.38 84 LEU A C 1
ATOM 670 O O . LEU A 1 84 ? 15.267 -9.012 -1.470 1.00 93.38 84 LEU A O 1
ATOM 674 N N . VAL A 1 85 ? 14.727 -8.277 -3.534 1.00 95.25 85 VAL A N 1
ATOM 675 C CA . VAL A 1 85 ? 13.812 -9.375 -3.888 1.00 95.25 85 VAL A CA 1
ATOM 676 C C . VAL A 1 85 ? 14.478 -10.296 -4.920 1.00 95.25 85 VAL A C 1
ATOM 678 O O . VAL A 1 85 ? 14.633 -9.882 -6.076 1.00 95.25 85 VAL A O 1
ATOM 681 N N . PRO A 1 86 ? 14.876 -11.526 -4.539 1.00 95.75 86 PRO A N 1
ATOM 682 C CA . PRO A 1 86 ? 15.490 -12.497 -5.443 1.00 95.75 86 PRO A CA 1
ATOM 683 C C . PRO A 1 86 ? 14.673 -12.776 -6.709 1.00 95.75 86 PRO A C 1
ATOM 685 O O . PRO A 1 86 ? 13.449 -12.663 -6.721 1.00 95.75 86 PRO A O 1
ATOM 688 N N . LEU A 1 87 ? 15.345 -13.206 -7.780 1.00 94.56 87 LEU A N 1
ATOM 689 C CA . LEU A 1 87 ? 14.668 -13.669 -9.001 1.00 94.56 87 LEU A CA 1
ATOM 690 C C . LEU A 1 87 ? 13.827 -14.937 -8.764 1.00 94.56 87 LEU A C 1
ATOM 692 O O . LEU A 1 87 ? 12.824 -15.136 -9.444 1.00 94.56 87 LEU A O 1
ATOM 696 N N . SER A 1 88 ? 14.204 -15.772 -7.787 1.00 95.81 88 SER A N 1
ATOM 697 C CA . SER A 1 88 ? 13.443 -16.969 -7.394 1.00 95.81 88 SER A CA 1
ATOM 698 C C . SER A 1 88 ? 12.057 -16.652 -6.834 1.00 95.81 88 SER A C 1
ATOM 700 O O . SER A 1 88 ? 11.186 -17.514 -6.869 1.00 95.81 88 SER A O 1
ATOM 702 N N . ASP A 1 89 ? 11.848 -15.423 -6.356 1.00 95.75 89 ASP A N 1
ATOM 703 C CA . ASP A 1 89 ? 10.573 -14.966 -5.800 1.00 95.75 89 ASP A CA 1
ATOM 704 C C . ASP A 1 89 ? 9.608 -14.455 -6.887 1.00 95.75 89 ASP A C 1
ATOM 706 O O . ASP A 1 89 ? 8.539 -13.924 -6.584 1.00 95.75 89 ASP A O 1
ATOM 710 N N . GLY A 1 90 ? 9.975 -14.626 -8.160 1.00 94.06 90 GLY A N 1
ATOM 711 C CA . GLY A 1 90 ? 9.118 -14.358 -9.306 1.00 94.06 90 GLY A CA 1
ATOM 712 C C . GLY A 1 90 ? 9.263 -12.954 -9.889 1.00 94.06 90 GLY A C 1
ATOM 713 O O . GLY A 1 90 ? 10.247 -12.232 -9.676 1.00 94.06 90 GLY A O 1
ATOM 714 N N . ARG A 1 91 ? 8.276 -12.585 -10.706 1.00 93.94 91 ARG A N 1
ATOM 715 C CA . ARG A 1 91 ? 8.180 -11.282 -11.370 1.00 93.94 91 ARG A CA 1
ATOM 716 C C . ARG A 1 91 ? 7.251 -10.355 -10.584 1.00 93.94 91 ARG A C 1
ATOM 718 O O . ARG A 1 91 ? 6.647 -10.768 -9.601 1.00 93.94 91 ARG A O 1
ATOM 725 N N . PHE A 1 92 ? 7.288 -9.083 -10.958 1.00 94.56 92 PHE A N 1
ATOM 726 C CA . PHE A 1 92 ? 6.370 -8.078 -10.447 1.00 94.56 92 PHE A CA 1
ATOM 727 C C . PHE A 1 92 ? 6.095 -7.077 -11.560 1.00 94.56 92 PHE A C 1
ATOM 729 O O . PHE A 1 92 ? 6.935 -6.219 -11.848 1.00 94.56 92 PHE A O 1
ATOM 736 N N . ASP A 1 93 ? 4.959 -7.236 -12.216 1.00 95.12 93 ASP A N 1
ATOM 737 C CA . ASP A 1 93 ? 4.438 -6.313 -13.211 1.00 95.12 93 ASP A CA 1
ATOM 738 C C . ASP A 1 93 ? 3.195 -5.566 -12.690 1.00 95.12 93 ASP A C 1
ATOM 740 O O . ASP A 1 93 ? 2.996 -5.396 -11.483 1.00 95.12 93 ASP A O 1
ATOM 744 N N . PHE A 1 94 ? 2.415 -4.991 -13.604 1.00 96.25 94 PHE A N 1
ATOM 745 C CA . PHE A 1 94 ? 1.220 -4.236 -13.247 1.00 96.25 94 PHE A CA 1
ATOM 746 C C . PHE A 1 94 ? 0.108 -5.135 -12.692 1.00 96.25 94 PHE A C 1
ATOM 748 O O . PHE A 1 94 ? -0.553 -4.737 -11.730 1.00 96.25 94 PHE A O 1
ATOM 755 N N . ASP A 1 95 ? -0.067 -6.329 -13.256 1.00 97.62 95 ASP A N 1
ATOM 756 C CA . ASP A 1 95 ? -1.108 -7.269 -12.844 1.00 97.62 95 ASP A CA 1
ATOM 757 C C . ASP A 1 95 ? -0.764 -7.826 -11.459 1.00 97.62 95 ASP A C 1
ATOM 759 O O . ASP A 1 95 ? -1.609 -7.808 -10.564 1.00 97.62 95 ASP A O 1
ATOM 763 N N . ASP A 1 96 ? 0.516 -8.140 -11.215 1.00 97.56 96 ASP A N 1
ATOM 764 C CA . ASP A 1 96 ? 1.004 -8.510 -9.881 1.00 97.56 96 ASP A CA 1
ATOM 765 C C . ASP A 1 96 ? 0.686 -7.424 -8.835 1.00 97.56 96 ASP A C 1
ATOM 767 O O . ASP A 1 96 ? 0.329 -7.718 -7.692 1.00 97.56 96 ASP A O 1
ATOM 771 N N . TYR A 1 97 ? 0.791 -6.140 -9.193 1.00 97.62 97 TYR A N 1
ATOM 772 C CA . TYR A 1 97 ? 0.426 -5.057 -8.278 1.00 97.62 97 TYR A CA 1
ATOM 773 C C . TYR A 1 97 ? -1.082 -5.086 -7.967 1.00 97.62 97 TYR A C 1
ATOM 775 O O . TYR A 1 97 ? -1.481 -5.027 -6.798 1.00 97.62 97 TYR A O 1
ATOM 783 N N . VAL A 1 98 ? -1.931 -5.220 -8.985 1.00 98.50 98 VAL A N 1
ATOM 784 C CA . VAL A 1 98 ? -3.383 -5.347 -8.792 1.00 98.50 98 VAL A CA 1
ATOM 785 C C . VAL A 1 98 ? -3.701 -6.529 -7.868 1.00 98.50 98 VAL A C 1
ATOM 787 O O . VAL A 1 98 ? -4.402 -6.339 -6.871 1.00 98.50 98 VAL A O 1
ATOM 790 N N . ASP A 1 99 ? -3.100 -7.693 -8.107 1.00 98.38 99 ASP A N 1
ATOM 791 C CA . ASP A 1 99 ? -3.289 -8.900 -7.297 1.00 98.38 99 ASP A CA 1
ATOM 792 C C . ASP A 1 99 ? -2.855 -8.700 -5.841 1.00 98.38 99 ASP A C 1
ATOM 794 O O . ASP A 1 99 ? -3.541 -9.115 -4.909 1.00 98.38 99 ASP A O 1
ATOM 798 N N . TYR A 1 100 ? -1.744 -7.999 -5.596 1.00 98.44 100 TYR A N 1
ATOM 799 C CA . TYR A 1 100 ? -1.333 -7.655 -4.232 1.00 98.44 100 TYR A CA 1
ATOM 800 C C . TYR A 1 100 ? -2.364 -6.782 -3.514 1.00 98.44 100 TYR A C 1
ATOM 802 O O . TYR A 1 100 ? -2.597 -6.980 -2.323 1.00 98.44 100 TYR A O 1
ATOM 810 N N . ILE A 1 101 ? -2.976 -5.817 -4.205 1.00 98.69 101 ILE A N 1
ATOM 811 C CA . ILE A 1 101 ? -4.015 -4.967 -3.609 1.00 98.69 101 ILE A CA 1
ATOM 812 C C . ILE A 1 101 ? -5.254 -5.803 -3.271 1.00 98.69 101 ILE A C 1
ATOM 814 O O . ILE A 1 101 ? -5.803 -5.643 -2.179 1.00 98.69 101 ILE A O 1
ATOM 818 N N . ILE A 1 102 ? -5.664 -6.708 -4.165 1.00 98.81 102 ILE A N 1
ATOM 819 C CA . ILE A 1 102 ? -6.788 -7.628 -3.942 1.00 98.81 102 ILE A CA 1
ATOM 820 C C . ILE A 1 102 ? -6.506 -8.537 -2.742 1.00 98.81 102 ILE A C 1
ATOM 822 O O . ILE A 1 102 ? -7.345 -8.641 -1.846 1.00 98.81 102 ILE A O 1
ATOM 826 N N . ASP A 1 103 ? -5.316 -9.132 -2.665 1.00 98.75 103 ASP A N 1
ATOM 827 C CA . ASP A 1 103 ? -4.914 -9.988 -1.545 1.00 98.75 103 ASP A CA 1
ATOM 828 C C . ASP A 1 103 ? -4.875 -9.219 -0.224 1.00 98.75 103 ASP A C 1
ATOM 830 O O . ASP A 1 103 ? -5.354 -9.707 0.798 1.00 98.75 103 ASP A O 1
ATOM 834 N N . PHE A 1 104 ? -4.355 -7.990 -0.224 1.00 98.81 104 PHE A N 1
ATOM 835 C CA . PHE A 1 104 ? -4.338 -7.151 0.972 1.00 98.81 104 PHE A CA 1
ATOM 836 C C . PHE A 1 104 ? -5.745 -6.749 1.420 1.00 98.81 104 PHE A C 1
ATOM 838 O O . PHE A 1 104 ? -6.024 -6.771 2.616 1.00 98.81 104 PHE A O 1
ATOM 845 N N . LEU A 1 105 ? -6.652 -6.417 0.500 1.00 98.81 105 LEU A N 1
ATOM 846 C CA . LEU A 1 105 ? -8.059 -6.179 0.839 1.00 98.81 105 LEU A CA 1
ATOM 847 C C . LEU A 1 105 ? -8.740 -7.451 1.354 1.00 98.81 105 LEU A C 1
ATOM 849 O O . LEU A 1 105 ? -9.544 -7.385 2.283 1.00 98.81 105 LEU A O 1
ATOM 853 N N . THR A 1 106 ? -8.392 -8.607 0.792 1.00 98.69 106 THR A N 1
ATOM 854 C CA . THR A 1 106 ? -8.905 -9.910 1.225 1.00 98.69 106 THR A CA 1
ATOM 855 C C . THR A 1 106 ? -8.456 -10.247 2.643 1.00 98.69 106 THR A C 1
ATOM 857 O O . THR A 1 106 ? -9.297 -10.627 3.453 1.00 98.69 106 THR A O 1
ATOM 860 N N . GLU A 1 107 ? -7.183 -10.007 2.969 1.00 98.75 107 GLU A N 1
ATOM 861 C CA . GLU A 1 107 ? -6.627 -10.149 4.321 1.00 98.75 107 GLU A CA 1
ATOM 862 C C . GLU A 1 107 ? -7.321 -9.222 5.334 1.00 98.75 107 GLU A C 1
ATOM 864 O O . GLU A 1 107 ? -7.644 -9.630 6.446 1.00 98.75 107 GLU A O 1
ATOM 869 N N . ILE A 1 108 ? -7.595 -7.967 4.955 1.00 98.44 108 ILE A N 1
ATOM 870 C CA . ILE A 1 108 ? -8.327 -7.013 5.812 1.00 98.44 108 ILE A CA 1
ATOM 871 C C . ILE A 1 108 ? -9.769 -7.487 6.054 1.00 98.44 108 ILE A C 1
ATOM 873 O O . ILE A 1 108 ? -10.344 -7.268 7.132 1.00 98.44 108 ILE A O 1
ATOM 877 N N . GLY A 1 109 ? -10.354 -8.136 5.050 1.00 98.31 109 GLY A N 1
ATOM 878 C CA . GLY A 1 109 ? -11.705 -8.668 5.063 1.00 98.31 109 GLY A CA 1
ATOM 879 C C . GLY A 1 109 ? -12.778 -7.653 4.644 1.00 98.31 109 GLY A C 1
ATOM 880 O O . GLY A 1 109 ? -12.483 -6.507 4.287 1.00 98.31 109 GLY A O 1
ATOM 881 N N . PRO A 1 110 ? -14.058 -8.062 4.693 1.00 98.06 110 PRO A N 1
ATOM 882 C CA . PRO A 1 110 ? -15.175 -7.252 4.221 1.00 98.06 110 PRO A CA 1
ATOM 883 C C . PRO A 1 110 ? -15.307 -5.904 4.936 1.00 98.06 110 PRO A C 1
ATOM 885 O O . PRO A 1 110 ? -14.990 -5.760 6.118 1.00 98.06 110 PRO A O 1
ATOM 888 N N . GLY A 1 111 ? -15.852 -4.921 4.216 1.00 97.44 111 GLY A N 1
ATOM 889 C CA . GLY A 1 111 ? -16.208 -3.613 4.772 1.00 97.44 111 GLY A CA 1
ATOM 890 C C . GLY A 1 111 ? -15.079 -2.579 4.807 1.00 97.44 111 GLY A C 1
ATOM 891 O O . GLY A 1 111 ? -15.307 -1.469 5.284 1.00 97.44 111 GLY A O 1
ATOM 892 N N . ALA A 1 112 ? -13.894 -2.907 4.287 1.00 98.38 112 ALA A N 1
ATOM 893 C CA . ALA A 1 112 ? -12.766 -1.986 4.216 1.00 98.38 112 ALA A CA 1
ATOM 894 C C . ALA A 1 112 ? -13.010 -0.808 3.257 1.00 98.38 112 ALA A C 1
ATOM 896 O O . ALA A 1 112 ? -13.708 -0.924 2.251 1.00 98.38 112 ALA A O 1
ATOM 897 N N . HIS A 1 113 ? -12.379 0.323 3.549 1.00 98.69 113 HIS A N 1
ATOM 898 C CA . HIS A 1 113 ? -12.224 1.462 2.649 1.00 98.69 113 HIS A CA 1
ATOM 899 C C . HIS A 1 113 ? -10.796 1.482 2.093 1.00 98.69 113 HIS A C 1
ATOM 901 O O . HIS A 1 113 ? -9.874 1.022 2.764 1.00 98.69 113 HIS A O 1
ATOM 907 N N . ALA A 1 114 ? -10.591 2.039 0.899 1.00 98.69 114 ALA A N 1
ATOM 908 C CA . ALA A 1 114 ? -9.269 2.170 0.290 1.00 98.69 114 ALA A CA 1
ATOM 909 C C . ALA A 1 114 ? -8.924 3.635 -0.025 1.00 98.69 114 ALA A C 1
ATOM 911 O O . ALA A 1 114 ? -9.756 4.392 -0.528 1.00 98.69 114 ALA A O 1
ATOM 912 N N . LEU A 1 115 ? -7.677 4.019 0.244 1.00 98.56 115 LEU A N 1
ATOM 913 C CA . LEU A 1 115 ? -7.076 5.308 -0.087 1.00 98.56 115 LEU A CA 1
ATOM 914 C C . LEU A 1 115 ? -5.777 5.070 -0.863 1.00 98.56 115 LEU A C 1
ATOM 916 O O . LEU A 1 115 ? -4.791 4.600 -0.299 1.00 98.56 115 LEU A O 1
ATOM 920 N N . ALA A 1 116 ? -5.762 5.431 -2.141 1.00 97.69 116 ALA A N 1
ATOM 921 C CA . ALA A 1 116 ? -4.594 5.336 -3.007 1.00 97.69 116 ALA A CA 1
ATOM 922 C C . ALA A 1 116 ? -3.938 6.711 -3.172 1.00 97.69 116 ALA A C 1
ATOM 924 O O . ALA A 1 116 ? -4.633 7.703 -3.400 1.00 97.69 116 ALA A O 1
ATOM 925 N N . VAL A 1 117 ? -2.607 6.782 -3.068 1.00 94.38 117 VAL A N 1
ATOM 926 C CA . VAL A 1 117 ? -1.878 8.061 -3.112 1.00 94.38 117 VAL A CA 1
ATOM 927 C C . VAL A 1 117 ? -0.840 8.082 -4.230 1.00 94.38 117 VAL A C 1
A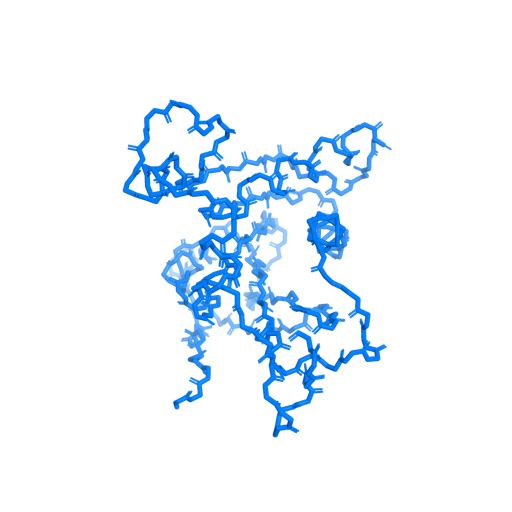TOM 929 O O . VAL A 1 117 ? 0.185 7.411 -4.129 1.00 94.38 117 VAL A O 1
ATOM 932 N N . CYS A 1 118 ? -1.045 8.930 -5.240 1.00 91.25 118 CYS A N 1
ATOM 933 C CA . CYS A 1 118 ? -0.181 9.084 -6.415 1.00 91.25 118 CYS A CA 1
ATOM 934 C C . CYS A 1 118 ? -0.181 7.834 -7.322 1.00 91.25 118 CYS A C 1
ATOM 936 O O . CYS A 1 118 ? -1.224 7.461 -7.854 1.00 91.25 118 CYS A O 1
ATOM 938 N N . GLN A 1 119 ? 0.969 7.183 -7.511 1.00 91.69 119 GLN A N 1
ATOM 939 C CA . GLN A 1 119 ? 1.157 6.021 -8.393 1.00 91.69 119 GLN A CA 1
ATOM 940 C C . GLN A 1 119 ? 0.116 4.886 -8.223 1.00 91.69 119 GLN A C 1
ATOM 942 O O . GLN A 1 119 ? -0.324 4.347 -9.237 1.00 91.69 119 GLN A O 1
ATOM 947 N N . PRO A 1 120 ? -0.327 4.512 -7.006 1.00 95.62 120 PRO A N 1
ATOM 948 C CA . PRO A 1 120 ? -1.261 3.410 -6.805 1.00 95.62 120 PRO A CA 1
ATOM 949 C C . PRO A 1 120 ? -2.695 3.699 -7.254 1.00 95.62 120 PRO A C 1
ATOM 951 O O . PRO A 1 120 ? -3.513 2.785 -7.208 1.00 95.62 120 PRO A O 1
ATOM 954 N N . SER A 1 121 ? -3.034 4.926 -7.671 1.00 95.31 121 SER A N 1
ATOM 955 C CA . SER A 1 121 ? -4.411 5.260 -8.051 1.00 95.31 121 SER A CA 1
ATOM 956 C C . SER A 1 121 ? -4.963 4.346 -9.145 1.00 95.31 121 SER A C 1
ATOM 958 O O . SER A 1 121 ? -6.062 3.819 -9.000 1.00 95.31 121 SER A O 1
ATOM 960 N N . VAL A 1 122 ? -4.185 4.112 -10.205 1.00 95.50 122 VAL A N 1
ATOM 961 C CA . VAL A 1 122 ? -4.587 3.243 -11.320 1.00 95.50 122 VAL A CA 1
ATOM 962 C C . VAL A 1 122 ? -4.727 1.774 -10.892 1.00 95.50 122 VAL A C 1
ATOM 964 O O . VAL A 1 122 ? -5.813 1.231 -11.084 1.00 95.50 122 VAL A O 1
ATOM 967 N N . PRO A 1 123 ? -3.726 1.111 -10.271 1.00 97.06 123 PRO A N 1
ATOM 968 C CA . PRO A 1 123 ? -3.884 -0.291 -9.878 1.00 97.06 123 PRO A CA 1
ATOM 969 C C . PRO A 1 123 ? -4.967 -0.491 -8.805 1.00 97.06 123 PRO A C 1
ATOM 971 O O . PRO A 1 123 ? -5.676 -1.490 -8.849 1.00 97.06 123 PRO A O 1
ATOM 974 N N . CYS A 1 124 ? -5.190 0.467 -7.894 1.00 98.31 124 CYS A N 1
ATOM 975 C CA . CYS A 1 124 ? -6.307 0.379 -6.942 1.00 98.31 124 CYS A CA 1
ATOM 976 C C . CYS A 1 124 ? -7.671 0.507 -7.628 1.00 98.31 124 CYS A C 1
ATOM 978 O O . CYS A 1 124 ? -8.625 -0.155 -7.222 1.00 98.31 124 CYS A O 1
ATOM 980 N N . TYR A 1 125 ? -7.771 1.355 -8.657 1.00 98.25 125 TYR A N 1
ATOM 981 C CA . TYR A 1 125 ? -8.984 1.474 -9.461 1.00 98.25 125 TYR A CA 1
ATOM 982 C C . TYR A 1 125 ? -9.277 0.172 -10.211 1.00 98.25 125 TYR A C 1
ATOM 984 O O . TYR A 1 125 ? -10.391 -0.340 -10.125 1.00 98.25 125 TYR A O 1
ATOM 992 N N . VAL A 1 126 ? -8.262 -0.417 -10.849 1.00 98.44 126 VAL A N 1
ATOM 993 C CA . VAL A 1 126 ? -8.387 -1.719 -11.521 1.00 98.44 126 VAL A CA 1
ATOM 994 C C . VAL A 1 126 ? -8.770 -2.820 -10.529 1.00 98.44 126 VAL A C 1
ATOM 996 O O . VAL A 1 126 ? -9.729 -3.541 -10.791 1.00 98.44 126 VAL A O 1
ATOM 999 N N . ALA A 1 127 ? -8.113 -2.904 -9.367 1.00 98.69 127 ALA A N 1
ATOM 1000 C CA . ALA A 1 127 ? -8.454 -3.872 -8.323 1.00 98.69 127 ALA A CA 1
ATOM 1001 C C . ALA A 1 127 ? -9.927 -3.758 -7.903 1.00 98.69 127 ALA A C 1
ATOM 1003 O O . ALA A 1 127 ? -10.641 -4.757 -7.871 1.00 98.69 127 ALA A O 1
ATOM 1004 N N . ALA A 1 128 ? -10.422 -2.540 -7.654 1.00 98.69 128 ALA A N 1
ATOM 1005 C CA . ALA A 1 128 ? -11.825 -2.327 -7.312 1.00 98.69 128 ALA A CA 1
ATOM 1006 C C . ALA A 1 128 ? -12.781 -2.765 -8.438 1.00 98.69 128 ALA A C 1
ATOM 1008 O O . ALA A 1 128 ? -13.822 -3.357 -8.148 1.00 98.69 128 ALA A O 1
ATOM 1009 N N . CYS A 1 129 ? -12.437 -2.517 -9.708 1.00 98.56 129 CYS A N 1
ATOM 1010 C CA . CYS A 1 129 ? -13.222 -2.971 -10.859 1.00 98.56 129 CYS A CA 1
ATOM 1011 C C . CYS A 1 129 ? -13.268 -4.501 -10.968 1.00 98.56 129 CYS A C 1
ATOM 1013 O O . CYS A 1 129 ? -14.359 -5.053 -11.101 1.00 98.56 129 CYS A O 1
ATOM 1015 N N . VAL A 1 130 ? -12.115 -5.173 -10.877 1.00 98.62 130 VAL A N 1
ATOM 1016 C CA . VAL A 1 130 ? -12.005 -6.642 -10.931 1.00 98.62 130 VAL A CA 1
ATOM 1017 C C . VAL A 1 130 ? -12.803 -7.272 -9.791 1.00 98.62 130 VAL A C 1
ATOM 1019 O O . VAL A 1 130 ? -13.713 -8.062 -10.030 1.00 98.62 130 VAL A O 1
ATOM 1022 N N . MET A 1 131 ? -12.566 -6.827 -8.555 1.00 98.75 131 MET A N 1
ATOM 1023 C CA . MET A 1 131 ? -13.284 -7.322 -7.379 1.00 98.75 131 MET A CA 1
ATOM 1024 C C . MET A 1 131 ? -14.801 -7.103 -7.484 1.00 98.75 131 MET A C 1
ATOM 1026 O O . MET A 1 131 ? -15.581 -7.978 -7.109 1.00 98.75 131 MET A O 1
ATOM 1030 N N . SER A 1 132 ? -15.238 -5.964 -8.035 1.00 98.56 132 SER A N 1
ATOM 1031 C CA . SER A 1 132 ? -16.664 -5.685 -8.253 1.00 98.56 132 SER A CA 1
ATOM 1032 C C . SER A 1 132 ? -17.283 -6.609 -9.301 1.00 98.56 132 SER A C 1
ATOM 1034 O O . SER A 1 132 ? -18.401 -7.087 -9.100 1.00 98.56 132 SER A O 1
ATOM 1036 N N . ALA A 1 133 ? -16.573 -6.869 -10.405 1.00 98.62 133 ALA A N 1
ATOM 1037 C CA . ALA A 1 133 ? -17.026 -7.778 -11.456 1.00 98.62 133 ALA A CA 1
ATOM 1038 C C . ALA A 1 133 ? -17.227 -9.203 -10.914 1.00 98.62 133 ALA A C 1
ATOM 1040 O O . ALA A 1 133 ? -18.250 -9.832 -11.194 1.00 98.62 133 ALA A O 1
ATOM 1041 N N . ASP A 1 134 ? -16.321 -9.645 -10.042 1.00 98.44 134 ASP A N 1
ATOM 1042 C CA . ASP A 1 134 ? -16.366 -10.961 -9.398 1.00 98.44 134 ASP A CA 1
ATOM 1043 C C . ASP A 1 134 ? -17.327 -11.030 -8.201 1.00 98.44 134 ASP A C 1
ATOM 1045 O O . ASP A 1 134 ? -17.497 -12.089 -7.594 1.00 98.44 134 ASP A O 1
ATOM 1049 N N . LYS A 1 135 ? -17.973 -9.912 -7.837 1.00 98.19 135 LYS A N 1
ATOM 1050 C CA . LYS A 1 135 ? -18.775 -9.775 -6.605 1.00 98.19 135 LYS A CA 1
ATOM 1051 C C . LYS A 1 135 ? -17.989 -10.209 -5.364 1.00 98.19 135 LYS A C 1
ATOM 1053 O O . LYS A 1 135 ? -18.541 -10.807 -4.437 1.00 98.19 135 LYS A O 1
ATOM 1058 N N . HIS A 1 136 ? -16.695 -9.905 -5.350 1.00 98.50 136 HIS A N 1
ATOM 1059 C CA . HIS A 1 136 ? -15.793 -10.300 -4.286 1.00 98.50 136 HIS A CA 1
ATOM 1060 C C . HIS A 1 136 ? -16.242 -9.663 -2.954 1.00 98.50 136 HIS A C 1
ATOM 1062 O O . HIS A 1 136 ? -16.438 -8.442 -2.895 1.00 98.50 136 HIS A O 1
ATOM 1068 N N . PRO A 1 137 ? -16.388 -10.429 -1.856 1.00 98.38 137 PRO A N 1
ATOM 1069 C CA . PRO A 1 137 ? -16.943 -9.919 -0.596 1.00 98.38 137 PRO A CA 1
ATOM 1070 C C . PRO A 1 137 ? -16.067 -8.848 0.072 1.00 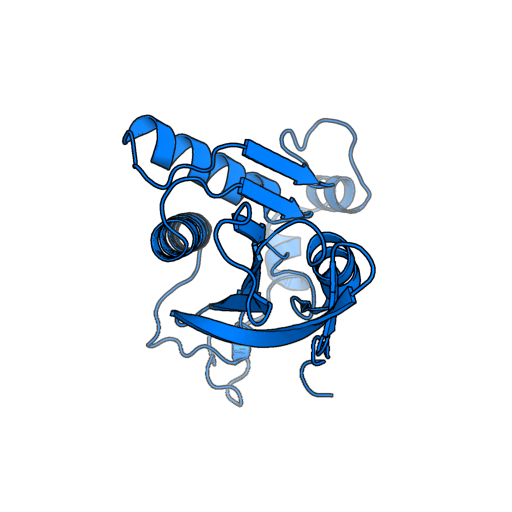98.38 137 PRO A C 1
ATOM 1072 O O . PRO A 1 137 ? -16.566 -8.027 0.840 1.00 98.38 137 PRO A O 1
ATOM 1075 N N . CYS A 1 138 ? -14.768 -8.836 -0.237 1.00 98.69 138 CYS A N 1
ATOM 1076 C CA . CYS A 1 138 ? -13.809 -7.849 0.270 1.00 98.69 138 CYS A CA 1
ATOM 1077 C C . CYS A 1 138 ? -13.608 -6.637 -0.661 1.00 98.69 138 CYS A C 1
ATOM 1079 O O . CYS A 1 138 ? -12.658 -5.883 -0.466 1.00 98.69 138 CYS A O 1
ATOM 1081 N N . THR A 1 139 ? -14.463 -6.439 -1.675 1.00 98.75 139 THR A N 1
ATOM 1082 C CA . THR A 1 139 ? -14.430 -5.221 -2.513 1.00 98.75 139 THR A CA 1
ATOM 1083 C C . THR A 1 139 ? -14.529 -3.979 -1.610 1.00 98.75 139 THR A C 1
ATOM 1085 O O . THR A 1 139 ? -15.388 -3.956 -0.720 1.00 98.75 139 THR A O 1
ATOM 1088 N N . PRO A 1 140 ? -13.681 -2.945 -1.787 1.00 98.56 140 PRO A N 1
ATOM 1089 C CA . PRO A 1 140 ? -13.662 -1.810 -0.874 1.00 98.56 140 PRO A CA 1
ATOM 1090 C C . PRO A 1 140 ? -14.967 -1.014 -0.979 1.00 98.56 140 PRO A C 1
ATOM 1092 O O . PRO A 1 140 ? -15.448 -0.726 -2.073 1.00 98.56 140 PRO A O 1
ATOM 1095 N N . ARG A 1 141 ? -15.530 -0.601 0.163 1.00 98.31 141 ARG A N 1
ATOM 1096 C CA . ARG A 1 141 ? -16.785 0.174 0.216 1.00 98.31 141 ARG A CA 1
ATOM 1097 C C . ARG A 1 141 ? -16.657 1.536 -0.454 1.00 98.31 141 ARG A C 1
ATOM 1099 O O . ARG A 1 141 ? -17.627 2.053 -0.998 1.00 98.31 141 ARG A O 1
ATOM 1106 N N . THR A 1 142 ? -15.470 2.127 -0.367 1.00 98.56 142 THR A N 1
ATOM 1107 C CA . THR A 1 142 ? -15.105 3.355 -1.069 1.00 98.56 142 THR A CA 1
ATOM 1108 C C . THR A 1 142 ? -13.668 3.252 -1.546 1.00 98.56 142 THR A C 1
ATOM 1110 O O . THR A 1 142 ? -12.822 2.688 -0.848 1.00 98.56 142 THR A O 1
ATOM 1113 N N . LEU A 1 143 ? -13.379 3.887 -2.676 1.00 98.50 143 LEU A N 1
ATOM 1114 C CA . LEU A 1 143 ? -12.028 4.096 -3.172 1.00 98.50 143 LEU A CA 1
ATOM 1115 C C . LEU A 1 143 ? -11.775 5.598 -3.313 1.00 98.50 143 LEU A C 1
ATOM 1117 O O . LEU A 1 143 ? -12.430 6.271 -4.105 1.00 98.50 143 LEU A O 1
ATOM 1121 N N . THR A 1 144 ? -10.813 6.111 -2.553 1.00 98.00 144 THR A N 1
ATOM 1122 C CA . THR A 1 144 ? -10.349 7.496 -2.649 1.00 98.00 144 THR A CA 1
ATOM 1123 C C . THR A 1 144 ? -9.033 7.534 -3.414 1.00 98.00 144 THR A C 1
ATOM 1125 O O . THR A 1 144 ? -8.062 6.899 -3.007 1.00 98.00 144 THR A O 1
ATOM 1128 N N . LEU A 1 145 ? -8.986 8.308 -4.498 1.00 96.88 145 LEU A N 1
ATOM 1129 C CA . LEU A 1 145 ? -7.787 8.518 -5.310 1.00 96.88 145 LEU A CA 1
ATOM 1130 C C . LEU A 1 145 ? -7.208 9.903 -5.009 1.00 96.88 145 LEU A C 1
ATOM 1132 O O . LEU A 1 145 ? -7.846 10.918 -5.278 1.00 96.88 145 LEU A O 1
ATOM 1136 N N . MET A 1 146 ? -6.005 9.959 -4.439 1.00 93.06 146 MET A N 1
ATOM 1137 C CA . MET A 1 146 ? -5.372 11.209 -4.018 1.00 93.06 146 MET A CA 1
ATOM 1138 C C . MET A 1 146 ? -4.119 11.489 -4.848 1.00 93.06 146 MET A C 1
ATOM 1140 O O . MET A 1 146 ? -3.085 10.848 -4.673 1.00 93.06 146 MET A O 1
ATOM 1144 N N . GLY A 1 147 ? -4.202 12.476 -5.743 1.00 85.31 147 GLY A N 1
ATOM 1145 C CA . GLY A 1 147 ? -3.043 12.990 -6.482 1.00 85.31 147 GLY A CA 1
ATOM 1146 C C . GLY A 1 147 ? -2.431 12.020 -7.500 1.00 85.31 147 GLY A C 1
ATOM 1147 O O . GLY A 1 147 ? -1.258 12.164 -7.827 1.00 85.31 147 GLY A O 1
ATOM 1148 N N . GLY A 1 148 ? -3.189 11.025 -7.973 1.00 85.50 148 GLY A N 1
ATOM 1149 C CA . GLY A 1 148 ? -2.772 10.136 -9.062 1.00 85.50 148 GLY A CA 1
ATOM 1150 C C . GLY A 1 148 ? -3.631 10.346 -10.313 1.00 85.50 148 GLY A C 1
ATOM 1151 O O . GLY A 1 148 ? -4.855 10.388 -10.171 1.00 85.50 148 GLY A O 1
ATOM 1152 N N . PRO A 1 149 ? -3.032 10.485 -11.510 1.00 83.69 149 PRO A N 1
ATOM 1153 C CA . PRO A 1 149 ? -3.780 10.680 -12.749 1.00 83.69 149 PRO A CA 1
ATOM 1154 C C . PRO A 1 149 ? -4.506 9.392 -13.159 1.00 83.69 149 PRO A C 1
ATOM 1156 O O . PRO A 1 149 ? -3.947 8.302 -13.048 1.00 83.69 149 PRO A O 1
ATOM 1159 N N . VAL A 1 150 ? -5.740 9.529 -13.652 1.00 86.88 150 VAL A N 1
ATOM 1160 C CA . VAL A 1 150 ? -6.500 8.431 -14.283 1.00 86.88 150 VAL A CA 1
ATOM 1161 C C . VAL A 1 150 ? -6.440 8.581 -15.800 1.00 86.88 150 VAL A C 1
ATOM 1163 O O . VAL A 1 150 ? -5.990 7.672 -16.489 1.00 86.88 150 VAL A O 1
ATOM 1166 N N . ASP A 1 151 ? -6.815 9.756 -16.311 1.00 88.56 151 ASP A N 1
ATOM 1167 C CA . ASP A 1 151 ? -6.549 10.145 -17.695 1.00 88.56 151 ASP A CA 1
ATOM 1168 C C . ASP A 1 151 ? -5.245 10.944 -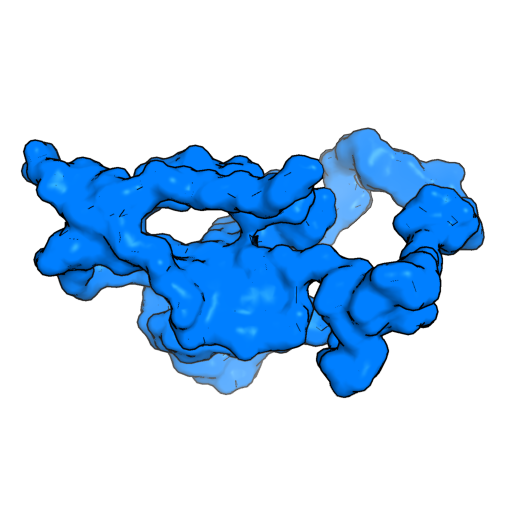17.751 1.00 88.56 151 ASP A C 1
ATOM 1170 O O . ASP A 1 151 ? -5.162 12.056 -17.233 1.00 88.56 151 ASP A O 1
ATOM 1174 N N . THR A 1 152 ? -4.207 10.368 -18.353 1.00 84.25 152 THR A N 1
ATOM 1175 C CA . THR A 1 152 ? -2.873 10.982 -18.434 1.00 84.25 152 THR A CA 1
ATOM 1176 C C . THR A 1 152 ? -2.770 12.088 -19.484 1.00 84.25 152 THR A C 1
ATOM 1178 O O . THR A 1 152 ? -1.722 12.729 -19.577 1.00 84.25 152 THR A O 1
ATOM 1181 N N . ARG A 1 153 ? -3.837 12.322 -20.260 1.00 84.12 153 ARG A N 1
ATOM 1182 C CA . ARG A 1 153 ? -3.930 13.410 -21.245 1.00 84.12 153 ARG A CA 1
ATOM 1183 C C . ARG A 1 153 ? -4.395 14.724 -20.618 1.00 84.12 153 ARG A C 1
ATOM 1185 O O . ARG A 1 153 ? -4.093 15.789 -21.146 1.00 84.12 153 ARG A O 1
ATOM 1192 N N . GLU A 1 154 ? -5.096 14.647 -19.491 1.00 86.38 154 GLU A N 1
ATOM 1193 C CA . GLU A 1 154 ? -5.692 15.793 -18.808 1.00 86.38 154 GLU A CA 1
ATOM 1194 C C . GLU A 1 154 ? -4.789 16.306 -17.675 1.00 86.38 154 GLU A C 1
ATOM 1196 O O . GLU A 1 154 ? -4.143 15.525 -16.977 1.00 86.38 154 GLU A O 1
ATOM 1201 N N . ALA A 1 155 ? -4.761 17.631 -17.477 1.00 83.06 155 ALA A N 1
ATOM 1202 C CA . ALA A 1 155 ? -4.003 18.315 -16.416 1.00 83.06 155 ALA A CA 1
ATOM 1203 C C . ALA A 1 155 ? -2.545 17.810 -16.239 1.00 83.06 155 ALA A C 1
ATOM 1205 O O . ALA A 1 155 ? -2.165 17.372 -15.146 1.00 83.06 155 ALA A O 1
ATOM 1206 N N . PRO A 1 156 ? -1.710 17.859 -17.297 1.00 81.38 156 PRO A N 1
ATOM 1207 C CA . PRO A 1 156 ? -0.381 17.264 -17.272 1.00 81.38 156 PRO A CA 1
ATOM 1208 C C . PRO A 1 156 ? 0.525 17.936 -16.236 1.00 81.38 156 PRO A C 1
ATOM 1210 O O . PRO A 1 156 ? 0.626 19.159 -16.149 1.00 81.38 156 PRO A O 1
ATOM 1213 N N . THR A 1 157 ? 1.239 17.112 -15.475 1.00 83.62 157 THR A N 1
ATOM 1214 C CA . THR A 1 157 ? 2.329 17.546 -14.594 1.00 83.62 157 THR A CA 1
ATOM 1215 C C . THR A 1 157 ? 3.674 17.458 -15.318 1.00 83.62 157 THR A C 1
ATOM 1217 O O . THR A 1 157 ? 3.773 16.889 -16.405 1.00 83.62 157 THR A O 1
ATOM 1220 N N . ALA A 1 158 ? 4.749 17.944 -14.691 1.00 85.56 158 ALA A N 1
ATOM 1221 C CA . ALA A 1 158 ? 6.105 17.802 -15.232 1.00 85.56 158 ALA A CA 1
ATOM 1222 C C . ALA A 1 158 ? 6.486 16.337 -15.538 1.00 85.56 158 ALA A C 1
ATOM 1224 O O . ALA A 1 158 ? 7.200 16.075 -16.501 1.00 85.56 158 ALA A O 1
ATOM 1225 N N . VAL A 1 159 ? 5.973 15.378 -14.756 1.00 83.50 159 VAL A N 1
ATOM 1226 C CA . VAL A 1 159 ? 6.198 13.944 -15.001 1.00 83.50 159 VAL A CA 1
ATOM 1227 C C . VAL A 1 159 ? 5.499 13.493 -16.286 1.00 83.50 159 VAL A C 1
ATOM 1229 O O . VAL A 1 159 ? 6.081 12.748 -17.069 1.00 83.50 159 VAL A O 1
ATOM 1232 N N . ASN A 1 160 ? 4.275 13.971 -16.531 1.00 84.31 160 ASN A N 1
ATOM 1233 C CA . ASN A 1 160 ? 3.523 13.647 -17.745 1.00 84.31 160 ASN A CA 1
ATOM 1234 C C . ASN A 1 160 ? 4.185 14.245 -18.990 1.00 84.31 160 ASN A C 1
ATOM 1236 O O . ASN A 1 160 ? 4.311 13.554 -19.994 1.00 84.31 160 ASN A O 1
ATOM 1240 N N . LEU A 1 161 ? 4.641 15.499 -18.912 1.00 85.12 161 LEU A N 1
ATOM 1241 C CA . LEU A 1 161 ? 5.317 16.172 -20.026 1.00 85.12 161 LEU A CA 1
ATOM 1242 C C . LEU A 1 161 ? 6.622 15.463 -20.403 1.00 85.12 161 LEU A C 1
ATOM 1244 O O . LEU A 1 161 ? 6.863 15.185 -21.572 1.00 85.12 161 LEU A O 1
ATOM 1248 N N . LEU A 1 162 ? 7.428 15.065 -19.415 1.00 86.56 162 LEU A N 1
ATOM 1249 C CA . LEU A 1 162 ? 8.641 14.296 -19.691 1.00 86.56 162 LEU A CA 1
ATOM 1250 C C . LEU A 1 162 ? 8.327 12.972 -20.408 1.00 86.56 162 LEU A C 1
ATOM 1252 O O . LEU A 1 162 ? 9.063 12.577 -21.313 1.00 86.56 162 LEU A O 1
ATOM 1256 N N . ALA A 1 163 ? 7.237 12.303 -20.017 1.00 86.50 163 ALA A N 1
ATOM 1257 C CA . ALA A 1 163 ? 6.784 11.058 -20.633 1.00 86.50 163 ALA A CA 1
ATOM 1258 C C . ALA A 1 163 ? 6.369 11.221 -22.105 1.00 86.50 163 ALA A C 1
ATOM 1260 O O . ALA A 1 163 ? 6.524 10.275 -22.873 1.00 86.50 163 ALA A O 1
ATOM 1261 N N . THR A 1 164 ? 5.878 12.395 -22.518 1.00 87.06 164 THR A N 1
ATOM 1262 C CA . THR A 1 164 ? 5.491 12.666 -23.914 1.00 87.06 164 THR A CA 1
ATOM 1263 C C . THR A 1 164 ? 6.635 13.226 -24.765 1.00 87.06 164 THR A C 1
ATOM 1265 O O . THR A 1 164 ? 6.613 13.084 -25.985 1.00 87.06 164 THR A O 1
ATOM 1268 N N . GLU A 1 165 ? 7.653 13.827 -24.147 1.00 91.25 165 GLU A N 1
ATOM 1269 C CA . GLU A 1 165 ? 8.804 14.431 -24.835 1.00 91.25 165 GLU A CA 1
ATOM 1270 C C . GLU A 1 165 ? 9.936 13.443 -25.164 1.00 91.25 165 GLU A C 1
ATOM 1272 O O . GLU A 1 165 ? 10.852 13.767 -25.930 1.00 91.25 165 GLU A O 1
ATOM 1277 N N . ARG A 1 166 ? 9.926 12.244 -24.570 1.00 91.19 166 ARG A N 1
ATOM 1278 C CA . ARG A 1 166 ? 11.000 11.250 -24.709 1.00 91.19 166 ARG A CA 1
ATOM 1279 C C . ARG A 1 166 ? 10.474 9.934 -25.292 1.00 91.19 166 ARG A C 1
ATOM 1281 O O . ARG A 1 166 ? 9.424 9.460 -24.870 1.00 91.19 166 ARG A O 1
ATOM 1288 N N . PRO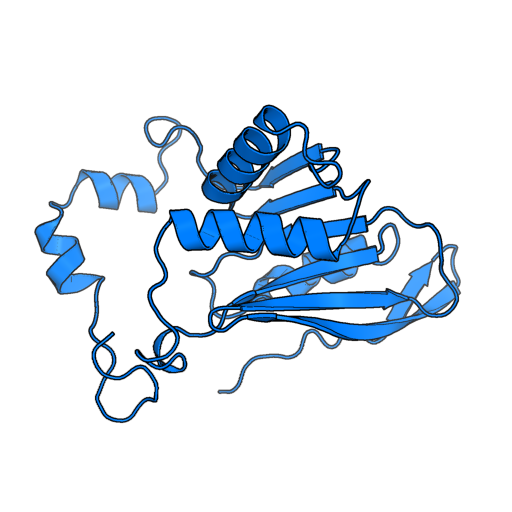 A 1 167 ? 11.202 9.298 -26.229 1.00 93.06 167 PRO A N 1
ATOM 1289 C CA . PRO A 1 167 ? 10.833 7.972 -26.718 1.00 93.06 167 PRO A CA 1
ATOM 1290 C C . PRO A 1 167 ? 11.053 6.905 -25.634 1.00 93.06 167 PRO A C 1
ATOM 1292 O O . PRO A 1 167 ? 11.904 7.074 -24.760 1.00 93.06 167 PRO A O 1
ATOM 1295 N N . HIS A 1 168 ? 10.369 5.761 -25.735 1.00 91.94 168 HIS A N 1
ATOM 1296 C CA . HIS A 1 168 ? 10.519 4.642 -24.789 1.00 91.94 168 HIS A CA 1
ATOM 1297 C C . HIS A 1 168 ? 11.976 4.205 -24.580 1.00 91.94 168 HIS A C 1
ATOM 1299 O O . HIS A 1 168 ? 12.408 4.061 -23.439 1.00 91.94 168 HIS A O 1
ATOM 1305 N N . ALA A 1 169 ? 12.766 4.118 -25.656 1.00 93.94 169 ALA A N 1
ATOM 1306 C CA . ALA A 1 169 ? 14.185 3.764 -25.586 1.00 93.94 169 ALA A CA 1
ATOM 1307 C C . ALA A 1 169 ? 15.005 4.704 -24.680 1.00 93.94 169 ALA A C 1
ATOM 1309 O O . ALA A 1 169 ? 15.978 4.282 -24.059 1.00 93.94 169 ALA A O 1
ATOM 1310 N N . TRP A 1 170 ? 14.614 5.979 -24.568 1.00 95.06 170 TRP A N 1
ATOM 1311 C CA . TRP A 1 170 ? 15.271 6.907 -23.650 1.00 95.06 170 TRP A CA 1
ATOM 1312 C C . TRP A 1 170 ? 15.021 6.506 -22.192 1.00 95.06 170 TRP A C 1
ATOM 1314 O O . TRP A 1 170 ? 15.956 6.512 -21.394 1.00 95.06 170 TRP A O 1
ATOM 1324 N N . PHE A 1 171 ? 13.796 6.103 -21.842 1.00 93.19 171 PHE A N 1
ATOM 1325 C CA . PHE A 1 171 ? 13.476 5.618 -20.496 1.00 93.19 171 PHE A CA 1
ATOM 1326 C C . PHE A 1 171 ? 14.175 4.298 -20.182 1.00 93.19 171 PHE A C 1
ATOM 1328 O O . PHE A 1 171 ? 14.726 4.160 -19.095 1.00 93.19 171 PHE A O 1
ATOM 1335 N N . GLU A 1 172 ? 14.227 3.368 -21.135 1.00 91.44 172 GLU A N 1
ATOM 1336 C CA . GLU A 1 172 ? 14.956 2.105 -20.971 1.00 91.44 172 GLU A CA 1
ATOM 1337 C C . GLU A 1 172 ? 16.439 2.331 -20.656 1.00 91.44 172 GLU A C 1
ATOM 1339 O O . GLU A 1 172 ? 17.000 1.649 -19.807 1.00 91.44 172 GLU A O 1
ATOM 1344 N N . GLN A 1 173 ? 17.065 3.323 -21.294 1.00 93.25 173 GLN A N 1
ATOM 1345 C CA . GLN A 1 173 ? 18.486 3.623 -21.099 1.00 93.25 173 GLN A CA 1
ATOM 1346 C C . GLN A 1 173 ? 18.782 4.464 -19.849 1.00 93.25 173 GLN A C 1
ATOM 1348 O O . GLN A 1 173 ? 19.887 4.381 -19.319 1.00 93.25 173 GLN A O 1
ATOM 1353 N N . ASN A 1 174 ? 17.842 5.307 -19.400 1.00 92.75 174 ASN A N 1
ATOM 1354 C CA . ASN A 1 174 ? 18.111 6.324 -18.370 1.00 92.75 174 ASN A CA 1
ATOM 1355 C C . ASN A 1 174 ? 17.335 6.126 -17.060 1.00 92.75 174 ASN A C 1
ATOM 1357 O O . ASN A 1 174 ? 17.766 6.622 -16.021 1.00 92.75 174 ASN A O 1
ATOM 1361 N N . ALA A 1 175 ? 16.185 5.453 -17.096 1.00 90.56 175 ALA A N 1
ATOM 1362 C CA . ALA A 1 175 ? 15.272 5.305 -15.959 1.00 90.56 175 ALA A CA 1
ATOM 1363 C C . ALA A 1 175 ? 15.077 3.846 -15.515 1.00 90.56 175 ALA A C 1
ATOM 1365 O O . ALA A 1 175 ? 14.441 3.606 -14.489 1.00 90.56 175 ALA A O 1
ATOM 1366 N N . ILE A 1 176 ? 15.629 2.883 -16.256 1.00 91.38 176 ILE A N 1
ATOM 1367 C CA . ILE A 1 176 ? 15.632 1.463 -15.906 1.00 91.38 176 ILE A CA 1
ATOM 1368 C C . ILE A 1 176 ? 17.076 1.043 -15.638 1.00 91.38 176 ILE A C 1
ATOM 1370 O O . ILE A 1 176 ? 17.986 1.380 -16.390 1.00 91.38 176 ILE A O 1
ATOM 1374 N N . ALA A 1 177 ? 17.293 0.322 -14.542 1.00 91.25 177 ALA A N 1
ATOM 1375 C CA . ALA A 1 177 ? 18.603 -0.191 -14.176 1.00 91.25 177 ALA A CA 1
ATOM 1376 C C . ALA A 1 177 ? 18.485 -1.646 -13.740 1.00 91.25 177 ALA A C 1
ATOM 1378 O O . ALA A 1 177 ? 17.613 -1.981 -12.940 1.00 91.25 177 ALA A O 1
ATO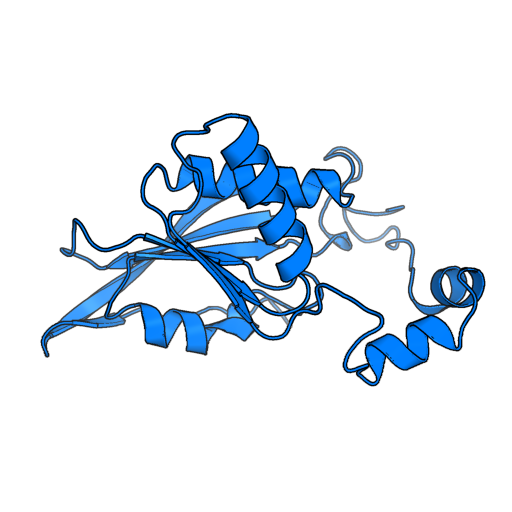M 1379 N N . THR A 1 178 ? 19.402 -2.482 -14.225 1.00 94.06 178 THR A N 1
ATOM 1380 C CA . THR A 1 178 ? 19.536 -3.857 -13.747 1.00 94.06 178 THR A CA 1
ATOM 1381 C C . THR A 1 178 ? 20.178 -3.862 -12.367 1.00 94.06 178 THR A C 1
ATOM 1383 O O . THR A 1 178 ? 21.198 -3.204 -12.133 1.00 94.06 178 THR A O 1
ATOM 1386 N N . VAL A 1 179 ? 19.604 -4.625 -11.444 1.00 95.06 179 VAL A N 1
ATOM 1387 C CA . VAL A 1 179 ? 20.113 -4.758 -10.081 1.00 95.06 179 VAL A CA 1
ATOM 1388 C C . VAL A 1 179 ? 21.525 -5.369 -10.104 1.00 95.06 179 VAL A C 1
ATOM 1390 O O . VAL A 1 179 ? 21.709 -6.467 -10.640 1.00 95.06 179 VAL A O 1
ATOM 1393 N N . PRO A 1 180 ? 22.533 -4.714 -9.490 1.00 95.56 180 PRO A N 1
ATOM 1394 C CA . PRO A 1 180 ? 23.898 -5.232 -9.437 1.00 95.56 180 PRO A CA 1
ATOM 1395 C C . PRO A 1 180 ? 24.018 -6.578 -8.713 1.00 95.56 180 PRO A C 1
ATOM 1397 O O . PRO A 1 180 ? 23.293 -6.852 -7.758 1.00 95.56 180 PRO A O 1
ATOM 1400 N N . MET A 1 181 ? 25.036 -7.358 -9.090 1.00 95.94 181 MET A N 1
ATOM 1401 C CA . MET A 1 181 ? 25.305 -8.710 -8.566 1.00 95.94 181 MET A CA 1
ATOM 1402 C C . MET A 1 181 ? 25.519 -8.799 -7.047 1.00 95.94 181 MET A C 1
ATOM 1404 O O . MET A 1 181 ? 25.494 -9.888 -6.484 1.00 95.94 181 MET A O 1
ATOM 1408 N N . THR A 1 182 ? 25.755 -7.674 -6.373 1.00 96.31 182 THR A N 1
ATOM 1409 C CA . THR A 1 182 ? 25.969 -7.622 -4.922 1.00 96.31 182 THR A CA 1
ATOM 1410 C C . THR A 1 182 ? 24.682 -7.666 -4.101 1.00 96.31 182 THR A C 1
ATOM 1412 O O . THR A 1 182 ? 24.752 -7.812 -2.881 1.00 96.31 182 THR A O 1
ATOM 1415 N N . TYR A 1 183 ? 23.516 -7.524 -4.735 1.00 96.12 183 TYR A N 1
ATOM 1416 C CA . TYR A 1 183 ? 22.225 -7.533 -4.055 1.00 96.12 183 TYR A CA 1
ATOM 1417 C C . TYR A 1 183 ? 21.453 -8.840 -4.297 1.00 96.12 183 TYR A C 1
ATOM 1419 O O . TYR A 1 183 ? 21.627 -9.463 -5.342 1.00 96.12 183 TYR A O 1
ATOM 1427 N N . PRO A 1 184 ? 20.551 -9.246 -3.380 1.00 95.69 184 PRO A N 1
ATOM 1428 C CA . PRO A 1 184 ? 19.741 -10.456 -3.548 1.00 95.69 184 PRO A CA 1
ATOM 1429 C C . PRO A 1 184 ? 18.939 -10.513 -4.858 1.00 95.69 184 PRO A C 1
ATOM 1431 O O . PRO A 1 184 ? 18.793 -11.583 -5.436 1.00 95.69 184 PRO A O 1
ATOM 1434 N N . GLY A 1 185 ? 18.439 -9.372 -5.336 1.00 95.81 185 GLY A N 1
ATOM 1435 C CA . GLY A 1 185 ? 17.684 -9.245 -6.584 1.00 95.81 185 GLY A CA 1
ATOM 1436 C C . GLY A 1 185 ? 18.542 -9.108 -7.841 1.00 95.81 185 GLY A C 1
ATOM 1437 O O . GLY A 1 185 ? 18.038 -8.608 -8.839 1.00 95.81 185 GLY A O 1
ATOM 1438 N N . ALA A 1 186 ? 19.825 -9.479 -7.793 1.00 96.25 186 ALA A N 1
ATOM 1439 C CA . ALA A 1 186 ? 20.763 -9.397 -8.912 1.00 96.25 186 ALA A CA 1
ATOM 1440 C C . ALA A 1 186 ? 20.164 -9.880 -10.245 1.00 96.25 186 ALA A C 1
ATOM 1442 O O . ALA A 1 186 ? 19.601 -10.971 -10.320 1.00 96.25 186 ALA A O 1
ATOM 1443 N N . GLY A 1 187 ? 20.328 -9.077 -11.300 1.00 92.56 187 GLY A N 1
ATOM 1444 C CA . GLY A 1 187 ? 19.836 -9.393 -12.645 1.00 92.56 187 GLY A CA 1
ATOM 1445 C C . GLY A 1 187 ? 18.360 -9.065 -12.902 1.00 92.56 187 GLY A C 1
ATOM 1446 O O . GLY A 1 187 ? 17.917 -9.234 -14.037 1.00 92.56 187 GLY A O 1
ATOM 1447 N N . ARG A 1 188 ? 17.617 -8.601 -11.888 1.00 91.44 188 ARG A N 1
ATOM 1448 C CA . ARG A 1 188 ? 16.290 -7.990 -12.062 1.00 91.44 188 ARG A CA 1
ATOM 1449 C C . ARG A 1 188 ? 16.390 -6.636 -12.752 1.00 91.44 188 ARG A C 1
ATOM 1451 O O . ARG A 1 188 ? 17.380 -5.921 -12.477 1.00 91.44 188 ARG A O 1
#

Radius of gyration: 17.91 Å; chains: 1; bounding box: 45×35×52 Å

Secondary structure (DSSP, 8-state):
-PPPP----EEEETTEEEEEEEEEEEEETTEEEEEEEETT--SPPEEEEE--TTSS-GGGGHHHHHHHTTTSEEEEEEEPPGGGS-GGG----HHHHHHHHHHHHHHH-TT-EEEEESTTHHHHHHHHHHHHHTT-TT--S-EEEES--SSTTSS--HHHHHHHHS-HHHHHHHT--PPPTTSTTTT-

Foldseek 3Di:
DDDDDLPCQWAAEPNDIWGWDWDFQADALFKTKIWTDTPPDDDAAEEEEEADPVDPWQSVCSVVVRVCVRGHGYMYITGDDLLQRACVSDDDDLVNLLVVLLVNLVSVFARHAYEYAAPCQQSLVVNLVVCVVVVPRSRHPYYHYHRYDPPLVPPHDPVSVVVVVDDPVVCCVPVDDARPPVTNHHRD

pLDDT: mean 94.27, std 6.17, range [55.31, 98.88]

InterPro domains:
  IPR009656 PHB de-polymerase, C-terminal [PF06850] (147-188)
  IPR029058 Alpha/Beta hydrolase fold [SSF53474] (40-172)
  IPR051321 Polyhydroxyalkanoate Synthase [PTHR36837] (9-175)

Sequence (188 aa):
RGKPAFGLTKTQIDGREVAVHEEIVLRKPFGQLKRFRREGVEDSPKLLIVAPMSGHYATLLRGTVERMLPSCEVYITDWRDAKLVPLSDGRFDFDDYVDYIIDFLTEIGPGAHALAVCQPSVPCYVAACVMSADKHPCTPRTLTLMGGPVDTREAPTAVNLLATERPHAWFEQNAIATVPMTYPGAGR